Protein AF-A0A926HKJ4-F1 (afdb_monomer)

Radius of gyration: 25.64 Å; Cα contacts (8 Å, |Δi|>4): 240; chains: 1; bounding box: 57×66×66 Å

Sequence (177 aa):
MLCIPMQNQDLFAQTGKTEIGVASYYHNKFVGRKTATGEIFVQDKMTAAHKTLPLNSWVKVTNLKNDSSVILRINDRMPQSNKRSIDLTLAAAKKLDYIHSGLTKVKIEVIPDPTKNEIPPKADKRKNLVTTQLHSISGLISYPEAEVQPKYPLVRYYPIPVIKESFFSKLMTSLKK

Nearest PDB structures (foldseek):
  4avr-assembly1_B  TM=9.594E-01  e=6.674E-13  Pseudomonas aeruginosa PAO1
  8kea-assembly1_C  TM=6.111E-01  e=5.700E-10  unclassified Caudoviricetes
  9ce9-assembly1_A  TM=7.533E-01  e=2.226E-06  Phanerochaete carnosa HHB-10118-sp
  7wvr-assembly1_A  TM=7.526E-01  e=1.027E-04  Evansstolkia leycettana
  8fxr-assembly1_m  TM=1.895E-01  e=1.353E+00  Agrobacterium phage Milano

pLDDT: mean 75.06, std 24.51, range [33.5, 98.56]

Foldseek 3Di:
DDDDPPQPPVLVVQAFPKDKWKEAADDPVQAQPAFPLRDGDDLQAQEKAFADDDAQWKKWKAFPVPRFIDIYGYHHYDHPPDRTGMYTRPNRCVSNVCVVVRMTIIMIGTHPDPVVPPDPPPPPVVVVVVVVVVVVVVPPDDDDPDDDDDPDDPPDDDPDDPDDPVVVVVVVVVVPD

Structure (mmCIF, N/CA/C/O backbone):
data_AF-A0A926HKJ4-F1
#
_entry.id   AF-A0A926HKJ4-F1
#
loop_
_atom_site.group_PDB
_atom_site.id
_atom_site.type_symbol
_atom_site.label_atom_id
_atom_site.label_alt_id
_atom_site.label_comp_id
_atom_site.label_asym_id
_atom_site.label_entity_id
_atom_site.label_seq_id
_atom_site.pdbx_PDB_ins_code
_atom_site.Cartn_x
_atom_site.Cartn_y
_atom_site.Cartn_z
_atom_site.occupancy
_atom_site.B_iso_or_equiv
_atom_site.auth_seq_id
_atom_site.auth_comp_id
_atom_site.auth_asym_id
_atom_site.auth_atom_id
_atom_site.pdbx_PDB_model_num
ATOM 1 N N . MET A 1 1 ? 35.559 -13.150 9.118 1.00 38.97 1 MET A N 1
ATOM 2 C CA . MET A 1 1 ? 34.386 -12.387 9.594 1.00 38.97 1 MET A CA 1
ATOM 3 C C . MET A 1 1 ? 33.285 -12.549 8.550 1.00 38.97 1 MET A C 1
ATOM 5 O O . MET A 1 1 ? 33.311 -11.868 7.536 1.00 38.97 1 MET A O 1
ATOM 9 N N . LEU A 1 2 ? 32.426 -13.562 8.697 1.00 36.06 2 LEU A N 1
ATOM 10 C CA . LEU A 1 2 ? 31.362 -13.852 7.728 1.00 36.06 2 LEU A CA 1
ATOM 11 C C . LEU A 1 2 ? 30.176 -12.924 8.017 1.00 36.06 2 LEU A C 1
ATOM 13 O O . LEU A 1 2 ? 29.521 -13.058 9.046 1.00 36.06 2 LEU A O 1
ATOM 17 N N . CYS A 1 3 ? 29.946 -11.956 7.133 1.00 37.56 3 CYS A N 1
ATOM 18 C CA . CYS A 1 3 ? 28.796 -11.062 7.198 1.00 37.56 3 CYS A CA 1
ATOM 19 C C . CYS A 1 3 ? 27.558 -11.839 6.727 1.00 37.56 3 CYS A C 1
ATOM 21 O O . CYS A 1 3 ? 27.418 -12.136 5.541 1.00 37.56 3 CYS A O 1
ATOM 23 N N . ILE A 1 4 ? 26.692 -12.234 7.660 1.00 45.50 4 ILE A N 1
ATOM 24 C CA . ILE A 1 4 ? 25.391 -12.827 7.334 1.00 45.50 4 ILE A CA 1
ATOM 25 C C . ILE A 1 4 ? 24.514 -11.696 6.765 1.00 45.50 4 ILE A C 1
ATOM 27 O O . ILE A 1 4 ? 24.427 -10.641 7.397 1.00 45.50 4 ILE A O 1
ATOM 31 N N . PRO A 1 5 ? 23.868 -11.855 5.594 1.00 44.19 5 PRO A N 1
ATOM 32 C CA . PRO A 1 5 ? 23.038 -10.800 5.024 1.00 44.19 5 PRO A CA 1
ATOM 33 C C . PRO A 1 5 ? 21.846 -10.497 5.943 1.00 44.19 5 PRO A C 1
ATOM 35 O O . PRO A 1 5 ? 20.983 -11.339 6.182 1.00 44.19 5 PRO A O 1
ATOM 38 N N . MET A 1 6 ? 21.796 -9.254 6.426 1.00 42.44 6 MET A N 1
ATOM 39 C CA . MET A 1 6 ? 20.836 -8.689 7.387 1.00 42.44 6 MET A CA 1
ATOM 40 C C . MET A 1 6 ? 19.349 -8.700 6.975 1.00 42.44 6 MET A C 1
ATOM 42 O O . MET A 1 6 ? 18.499 -8.199 7.700 1.00 42.44 6 MET A O 1
ATOM 46 N N . GLN A 1 7 ? 18.983 -9.262 5.826 1.00 53.81 7 GLN A N 1
ATOM 47 C CA . GLN A 1 7 ? 17.664 -9.029 5.225 1.00 53.81 7 GLN A CA 1
ATOM 48 C C . GLN A 1 7 ? 16.512 -9.791 5.903 1.00 53.81 7 GLN A C 1
ATOM 50 O O . GLN A 1 7 ? 15.355 -9.416 5.727 1.00 53.81 7 GLN A O 1
ATOM 55 N N . ASN A 1 8 ? 16.798 -10.828 6.698 1.00 47.03 8 ASN A N 1
ATOM 56 C CA . ASN A 1 8 ? 15.748 -11.661 7.293 1.00 47.03 8 ASN A CA 1
ATOM 57 C C . ASN A 1 8 ? 15.331 -11.266 8.718 1.00 47.03 8 ASN A C 1
ATOM 59 O O . ASN A 1 8 ? 14.234 -11.643 9.114 1.00 47.03 8 ASN A O 1
ATOM 63 N N . GLN A 1 9 ? 16.137 -10.529 9.490 1.00 49.19 9 GLN A N 1
ATOM 64 C CA . GLN A 1 9 ? 15.802 -10.234 10.896 1.00 49.19 9 GLN A CA 1
ATOM 65 C C . GLN A 1 9 ? 14.747 -9.118 11.046 1.00 49.19 9 GLN A C 1
ATOM 67 O O . GLN A 1 9 ? 13.900 -9.193 11.935 1.00 49.19 9 GLN A O 1
ATOM 72 N N . ASP A 1 10 ? 14.700 -8.157 10.119 1.00 56.56 10 ASP A N 1
ATOM 73 C CA . ASP A 1 10 ? 13.782 -7.007 10.200 1.00 56.56 10 ASP A CA 1
ATOM 74 C C . ASP A 1 10 ? 12.329 -7.321 9.798 1.00 56.56 10 ASP A C 1
ATOM 76 O O . ASP A 1 10 ? 11.397 -6.630 10.219 1.00 56.56 10 ASP A O 1
ATOM 80 N N . LEU A 1 11 ? 12.108 -8.360 8.982 1.00 55.94 11 LEU A N 1
ATOM 81 C CA . LEU A 1 11 ? 10.768 -8.749 8.518 1.00 55.94 11 LEU A CA 1
ATOM 82 C C . LEU A 1 11 ? 9.940 -9.400 9.635 1.00 55.94 11 LEU A C 1
ATOM 84 O O . LEU A 1 11 ? 8.744 -9.131 9.760 1.00 55.94 11 LEU A O 1
ATOM 88 N N . PHE A 1 12 ? 10.578 -10.209 10.486 1.00 59.50 12 PHE A N 1
ATOM 89 C CA . PHE A 1 12 ? 9.913 -10.810 11.644 1.00 59.50 12 PHE A CA 1
ATOM 90 C C . PHE A 1 12 ? 9.561 -9.758 12.700 1.00 59.50 12 PHE A C 1
ATOM 92 O O . PHE A 1 12 ? 8.464 -9.804 13.249 1.00 59.50 12 PHE A O 1
ATOM 99 N N . ALA A 1 13 ? 10.424 -8.758 12.911 1.00 61.16 13 ALA A N 1
ATOM 100 C CA . ALA A 1 13 ? 10.192 -7.685 13.881 1.00 61.16 13 ALA A CA 1
ATOM 101 C C . ALA A 1 13 ? 8.982 -6.789 13.544 1.00 61.16 13 ALA A C 1
ATOM 103 O O . ALA A 1 13 ? 8.414 -6.159 14.432 1.00 61.16 13 ALA A O 1
ATOM 104 N N . GLN A 1 14 ? 8.575 -6.718 12.271 1.00 69.38 14 GLN A N 1
ATOM 105 C CA . GLN A 1 14 ? 7.440 -5.892 11.837 1.00 69.38 14 GLN A CA 1
ATOM 106 C C . GLN A 1 14 ? 6.130 -6.666 11.705 1.00 69.38 14 GLN A C 1
ATOM 108 O O . GLN A 1 14 ? 5.086 -6.045 11.516 1.00 69.38 14 GLN A O 1
ATOM 113 N N . THR A 1 15 ? 6.159 -7.994 11.809 1.00 79.94 15 THR A N 1
ATOM 114 C CA . THR A 1 15 ? 4.951 -8.817 11.703 1.00 79.94 15 THR A CA 1
ATOM 115 C C . THR A 1 15 ? 3.959 -8.448 12.813 1.00 79.94 15 THR A C 1
ATOM 117 O O . THR A 1 15 ? 4.332 -8.343 13.976 1.00 79.94 15 THR A O 1
ATOM 120 N N . GLY A 1 16 ? 2.695 -8.209 12.453 1.00 82.31 16 GLY A N 1
ATOM 121 C CA . GLY A 1 16 ? 1.649 -7.746 13.375 1.00 82.31 16 GLY A CA 1
ATOM 122 C C . GLY A 1 16 ? 1.564 -6.224 13.539 1.00 82.31 16 GLY A C 1
ATOM 123 O O . GLY A 1 16 ? 0.583 -5.720 14.093 1.00 82.31 16 GLY A O 1
ATOM 124 N N . LYS A 1 17 ? 2.530 -5.457 13.010 1.00 91.25 17 LYS A N 1
ATOM 125 C CA . LYS A 1 17 ? 2.439 -3.994 12.983 1.00 91.25 17 LYS A CA 1
ATOM 126 C C . LYS A 1 17 ? 1.246 -3.559 12.137 1.00 91.25 17 LYS A C 1
ATOM 128 O O . LYS A 1 17 ? 1.046 -4.041 11.022 1.00 91.25 17 LYS A O 1
ATOM 133 N N . THR A 1 18 ? 0.485 -2.610 12.670 1.00 95.62 18 THR A N 1
ATOM 134 C CA . THR A 1 18 ? -0.690 -2.041 12.014 1.00 95.62 18 THR A CA 1
ATOM 135 C C . THR A 1 18 ? -0.530 -0.533 11.843 1.00 95.62 18 THR A C 1
ATOM 137 O O . THR A 1 18 ? -0.039 0.147 12.742 1.00 95.62 18 THR A O 1
ATOM 140 N N . GLU A 1 19 ? -0.977 -0.006 10.707 1.00 96.19 19 GLU A N 1
ATOM 141 C CA . GLU A 1 19 ? -1.073 1.426 10.415 1.00 96.19 19 GLU A CA 1
ATOM 142 C C . GLU A 1 19 ? -2.451 1.742 9.817 1.00 96.19 19 GLU A C 1
ATOM 144 O O . GLU A 1 19 ? -2.994 0.955 9.043 1.00 96.19 19 GLU A O 1
ATOM 149 N N . ILE A 1 20 ? -3.020 2.904 10.148 1.00 98.00 20 ILE A N 1
ATOM 150 C CA . ILE A 1 20 ? -4.170 3.464 9.428 1.00 98.00 20 ILE A CA 1
ATOM 151 C C . ILE A 1 20 ? -3.664 4.598 8.545 1.00 98.00 20 ILE A C 1
ATOM 153 O O . ILE A 1 20 ? -2.975 5.499 9.019 1.00 98.00 20 ILE A O 1
ATOM 157 N N . GLY A 1 21 ? -4.041 4.570 7.271 1.00 97.12 21 GLY A N 1
ATOM 158 C CA . GLY A 1 21 ? -3.553 5.526 6.290 1.00 97.12 21 GLY A CA 1
ATOM 159 C C . GLY A 1 21 ? -4.512 5.755 5.134 1.00 97.12 21 GLY A C 1
ATOM 160 O O . GLY A 1 21 ? -5.614 5.208 5.076 1.00 97.12 21 GLY A O 1
ATOM 161 N N . VAL A 1 22 ? -4.079 6.590 4.192 1.00 98.38 22 VAL A N 1
ATOM 162 C CA . VAL A 1 22 ? -4.795 6.818 2.931 1.00 98.38 22 VAL A CA 1
ATOM 163 C C . VAL A 1 22 ? -4.131 5.999 1.833 1.00 98.38 22 VAL A C 1
ATOM 165 O O . VAL A 1 22 ? -2.928 6.141 1.601 1.00 98.38 22 VAL A O 1
ATOM 168 N N . ALA A 1 23 ? -4.924 5.175 1.155 1.00 98.31 23 ALA A N 1
ATOM 169 C CA . ALA A 1 23 ? -4.514 4.445 -0.032 1.00 98.31 23 ALA A CA 1
ATOM 170 C C . ALA A 1 23 ? -4.896 5.196 -1.304 1.00 98.31 23 ALA A C 1
ATOM 172 O O . ALA A 1 23 ? -5.936 5.855 -1.374 1.00 98.31 23 ALA A O 1
ATOM 173 N N . SER A 1 24 ? -4.070 5.026 -2.328 1.00 98.19 24 SER A N 1
ATOM 174 C CA . SER A 1 24 ? -4.408 5.339 -3.715 1.00 98.19 24 SER A CA 1
ATOM 175 C C . SER A 1 24 ? -4.040 4.167 -4.623 1.00 98.19 24 SER A C 1
ATOM 177 O O . SER A 1 24 ? -3.735 3.081 -4.127 1.00 98.19 24 SER A O 1
ATOM 179 N N . TYR A 1 25 ? -4.057 4.360 -5.940 1.00 98.06 25 TYR A N 1
ATOM 180 C CA . TYR A 1 25 ? -3.505 3.391 -6.878 1.00 98.06 25 TYR A CA 1
ATOM 181 C C . TYR A 1 25 ? -2.664 4.048 -7.973 1.00 98.06 25 TYR A C 1
ATOM 183 O O . TYR A 1 25 ? -2.817 5.229 -8.289 1.00 98.06 25 TYR A O 1
ATOM 191 N N . TYR A 1 26 ? -1.748 3.273 -8.547 1.00 95.06 26 TYR A N 1
ATOM 192 C CA . TYR A 1 26 ? -0.843 3.735 -9.594 1.00 95.06 26 TYR A CA 1
ATOM 193 C C . TYR A 1 26 ? -1.572 4.130 -10.880 1.00 95.06 26 TYR A C 1
ATOM 195 O O . TYR A 1 26 ? -2.500 3.461 -11.332 1.00 95.06 26 TYR A O 1
ATOM 203 N N . HIS A 1 27 ? -1.053 5.158 -11.551 1.00 94.31 27 HIS A N 1
ATOM 204 C CA . HIS A 1 27 ? -1.453 5.501 -12.914 1.00 94.31 27 HIS A CA 1
ATOM 205 C C . HIS A 1 27 ? -0.831 4.538 -13.944 1.00 94.31 27 HIS A C 1
ATOM 207 O O . HIS A 1 27 ? 0.320 4.123 -13.805 1.00 94.31 27 HIS A O 1
ATOM 213 N N . ASN A 1 28 ? -1.516 4.281 -15.062 1.00 92.44 28 ASN A N 1
ATOM 214 C CA . ASN A 1 28 ? -1.038 3.383 -16.132 1.00 92.44 28 ASN A CA 1
ATOM 215 C C . ASN A 1 28 ? 0.310 3.780 -16.758 1.00 92.44 28 ASN A C 1
ATOM 217 O O . ASN A 1 28 ? 0.992 2.945 -17.341 1.00 92.44 28 ASN A O 1
ATOM 221 N N . LYS A 1 29 ? 0.749 5.030 -16.579 1.00 94.62 29 LYS A N 1
ATOM 222 C CA . LYS A 1 29 ? 2.022 5.543 -17.123 1.00 94.62 29 LYS A CA 1
ATOM 223 C C . LYS A 1 29 ? 3.263 4.896 -16.497 1.00 94.62 29 LYS A C 1
ATOM 225 O O . LYS A 1 29 ? 4.370 5.083 -16.996 1.00 94.62 29 LYS A O 1
ATOM 230 N N . PHE A 1 30 ? 3.088 4.220 -15.361 1.00 93.06 30 PHE A N 1
ATOM 231 C CA . PHE A 1 30 ? 4.165 3.534 -14.658 1.00 93.06 30 PHE A CA 1
ATOM 232 C C . PHE A 1 30 ? 4.355 2.088 -15.132 1.00 93.06 30 PHE A C 1
ATOM 234 O O . PHE A 1 30 ? 5.378 1.490 -14.806 1.00 93.06 30 PHE A O 1
ATOM 241 N N . VAL A 1 31 ? 3.414 1.527 -15.905 1.00 95.12 31 VAL A N 1
ATOM 242 C CA . VAL A 1 31 ? 3.529 0.167 -16.462 1.00 95.12 31 VAL A CA 1
ATOM 243 C C . VAL A 1 31 ? 4.816 0.043 -17.274 1.00 95.12 31 VAL A C 1
ATOM 245 O O . VAL A 1 31 ? 5.160 0.938 -18.043 1.00 95.12 31 VAL A O 1
ATOM 248 N N . GLY A 1 32 ? 5.547 -1.054 -17.068 1.00 94.75 32 GLY A N 1
ATOM 249 C CA . GLY A 1 32 ? 6.812 -1.310 -17.759 1.00 94.75 32 GLY A CA 1
ATOM 250 C C . GLY A 1 32 ? 8.043 -0.659 -17.116 1.00 94.75 32 GLY A C 1
ATOM 251 O O . GLY A 1 32 ? 9.164 -0.960 -17.518 1.00 94.75 32 GLY A O 1
ATOM 252 N N . ARG A 1 33 ? 7.880 0.200 -16.101 1.00 96.38 33 ARG A N 1
ATOM 253 C CA . ARG A 1 33 ? 9.012 0.793 -15.368 1.00 96.38 33 ARG A CA 1
ATOM 254 C C . ARG A 1 33 ? 9.534 -0.152 -14.289 1.00 96.38 33 ARG A C 1
ATOM 256 O O . ARG A 1 33 ? 8.798 -1.003 -13.795 1.00 96.38 33 ARG A O 1
ATOM 263 N 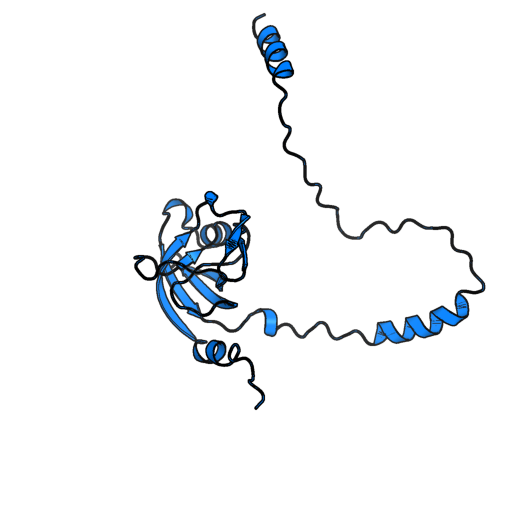N . LYS A 1 34 ? 10.797 0.027 -13.895 1.00 97.38 34 LYS A N 1
ATOM 264 C CA . LYS A 1 34 ? 11.379 -0.683 -12.750 1.00 97.38 34 LYS A CA 1
ATOM 265 C C . LYS A 1 34 ? 10.842 -0.113 -11.436 1.00 97.38 34 LYS A C 1
ATOM 267 O O . LYS A 1 34 ? 10.800 1.103 -11.265 1.00 97.38 34 LYS A O 1
ATOM 272 N N . THR A 1 35 ? 10.465 -1.005 -10.532 1.00 97.88 35 THR A N 1
ATOM 273 C CA . THR A 1 35 ? 10.153 -0.717 -9.124 1.00 97.88 35 THR A CA 1
ATOM 274 C C . THR A 1 35 ? 11.435 -0.650 -8.287 1.00 97.88 35 THR A C 1
ATOM 276 O O . THR A 1 35 ? 12.513 -1.002 -8.768 1.00 97.88 35 THR A O 1
ATOM 279 N N . ALA A 1 36 ? 11.339 -0.257 -7.015 1.00 96.50 36 ALA A N 1
ATOM 280 C CA . ALA A 1 36 ? 12.472 -0.241 -6.086 1.00 96.50 36 ALA A CA 1
ATOM 281 C C . ALA A 1 36 ? 13.115 -1.624 -5.847 1.00 96.50 36 ALA A C 1
ATOM 283 O O . ALA A 1 36 ? 14.296 -1.692 -5.523 1.00 96.50 36 ALA A O 1
ATOM 284 N N . THR A 1 37 ? 12.378 -2.727 -6.031 1.00 95.12 37 THR A N 1
ATOM 285 C CA . THR A 1 37 ? 12.960 -4.090 -6.033 1.00 95.12 37 THR A CA 1
ATOM 286 C C . THR A 1 37 ? 13.674 -4.451 -7.339 1.00 95.12 37 THR A C 1
ATOM 288 O O . THR A 1 37 ? 14.297 -5.505 -7.425 1.00 95.12 37 THR A O 1
ATOM 291 N N . GLY A 1 38 ? 13.591 -3.604 -8.368 1.00 95.69 38 GLY A N 1
ATOM 292 C CA . GLY A 1 38 ? 14.148 -3.843 -9.701 1.00 95.69 38 GLY A CA 1
ATOM 293 C C . GLY A 1 38 ? 13.207 -4.587 -10.654 1.00 95.69 38 GLY A C 1
ATOM 294 O O . GLY A 1 38 ? 13.482 -4.652 -11.852 1.00 95.69 38 GLY A O 1
ATOM 295 N N . GLU A 1 39 ? 12.081 -5.103 -10.158 1.00 95.62 39 GLU A N 1
ATOM 296 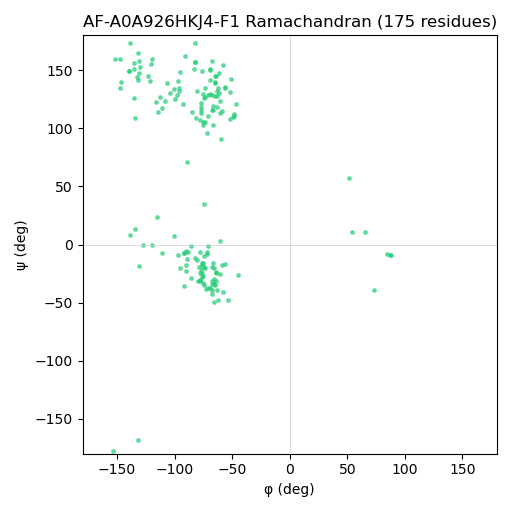C CA . GLU A 1 39 ? 11.061 -5.778 -10.963 1.00 95.62 39 GLU A CA 1
ATOM 297 C C . GLU A 1 39 ? 10.318 -4.799 -11.876 1.00 95.62 39 GLU A C 1
ATOM 299 O O . GLU A 1 39 ? 10.112 -3.637 -11.519 1.00 95.62 39 GLU A O 1
ATOM 304 N N . ILE A 1 40 ? 9.831 -5.288 -13.018 1.00 97.25 40 ILE A N 1
ATOM 305 C CA . ILE A 1 40 ? 8.954 -4.514 -13.900 1.00 97.25 40 ILE A CA 1
ATOM 306 C C . ILE A 1 40 ? 7.556 -4.390 -13.286 1.00 97.25 40 ILE A C 1
ATOM 308 O O . ILE A 1 40 ? 6.917 -5.392 -12.949 1.00 97.25 40 ILE A O 1
ATOM 312 N N . PHE A 1 41 ? 7.075 -3.152 -13.170 1.00 96.44 41 PHE A N 1
ATOM 313 C CA . PHE A 1 41 ? 5.750 -2.838 -12.655 1.00 96.44 41 PHE A CA 1
ATOM 314 C C . PHE A 1 41 ? 4.644 -3.294 -13.616 1.00 96.44 41 PHE A C 1
ATOM 316 O O . PHE A 1 41 ? 4.651 -2.962 -14.807 1.00 96.44 41 PHE A O 1
ATOM 323 N N . VAL A 1 42 ? 3.665 -4.019 -13.066 1.00 96.00 42 VAL A N 1
ATOM 324 C CA . VAL A 1 42 ? 2.495 -4.561 -13.770 1.00 96.00 42 VAL A CA 1
ATOM 325 C C . VAL A 1 42 ? 1.246 -4.295 -12.929 1.00 96.00 42 VAL A C 1
ATOM 327 O O . VAL A 1 42 ? 1.186 -4.694 -11.768 1.00 96.00 42 VAL A O 1
ATOM 330 N N . GLN A 1 43 ? 0.236 -3.657 -13.525 1.00 94.94 43 GLN A N 1
ATOM 331 C CA . GLN A 1 43 ? -1.000 -3.244 -12.838 1.00 94.94 43 GLN A CA 1
ATOM 332 C C . GLN A 1 43 ? -1.893 -4.405 -12.381 1.00 94.94 43 GLN A C 1
ATOM 334 O O . GLN A 1 43 ? -2.730 -4.223 -11.497 1.00 94.94 43 GLN A O 1
ATOM 339 N N . ASP A 1 44 ? -1.712 -5.587 -12.964 1.00 95.75 44 ASP A N 1
ATOM 340 C CA . ASP A 1 44 ? -2.525 -6.766 -12.658 1.00 95.75 44 ASP A CA 1
ATOM 341 C C . ASP A 1 44 ? -1.959 -7.617 -11.510 1.00 95.75 44 ASP A C 1
ATOM 343 O O . ASP A 1 44 ? -2.603 -8.561 -11.052 1.00 95.75 44 ASP A O 1
ATOM 347 N N . LYS A 1 45 ? -0.764 -7.284 -11.002 1.00 95.69 45 LYS A N 1
ATOM 348 C CA . LYS A 1 45 ? -0.150 -7.987 -9.868 1.00 95.69 45 LYS A CA 1
ATOM 349 C C . LYS A 1 45 ? -0.683 -7.476 -8.531 1.00 95.69 45 LYS A C 1
ATOM 351 O O . LYS A 1 45 ? -1.140 -6.344 -8.418 1.00 95.69 45 LYS A O 1
ATOM 356 N N . MET A 1 46 ? -0.583 -8.299 -7.491 1.00 97.50 46 MET A N 1
ATOM 357 C CA . MET A 1 46 ? -0.927 -7.919 -6.115 1.00 97.50 46 MET A CA 1
ATOM 358 C C . MET A 1 46 ? 0.294 -7.319 -5.404 1.00 97.50 46 MET A C 1
ATOM 360 O O . MET A 1 46 ? 0.896 -7.939 -4.527 1.00 97.50 46 MET A O 1
ATOM 364 N N . THR A 1 47 ? 0.680 -6.110 -5.811 1.00 98.31 47 THR A N 1
ATOM 365 C CA . THR A 1 47 ? 1.839 -5.394 -5.261 1.00 98.31 47 THR A CA 1
ATOM 366 C C . THR A 1 47 ? 1.509 -3.946 -4.897 1.00 98.31 47 THR A C 1
ATOM 368 O O . THR A 1 47 ? 0.477 -3.415 -5.309 1.00 98.31 47 THR A O 1
ATOM 371 N N . ALA A 1 48 ? 2.376 -3.302 -4.115 1.00 98.19 48 ALA A N 1
ATOM 372 C CA . ALA A 1 48 ? 2.198 -1.916 -3.685 1.00 98.19 48 ALA A CA 1
ATOM 373 C C . ALA A 1 48 ? 3.530 -1.189 -3.419 1.00 98.19 48 ALA A C 1
ATOM 375 O O . ALA A 1 48 ? 4.554 -1.821 -3.136 1.00 98.19 48 ALA A O 1
ATOM 376 N N . ALA A 1 49 ? 3.489 0.146 -3.435 1.00 98.19 49 ALA A N 1
ATOM 377 C CA . ALA A 1 49 ? 4.520 0.997 -2.840 1.00 98.19 49 ALA A CA 1
ATOM 378 C C . ALA A 1 49 ? 4.124 1.450 -1.444 1.00 98.19 49 ALA A C 1
ATOM 380 O O . ALA A 1 49 ? 2.988 1.860 -1.211 1.00 98.19 49 ALA A O 1
ATOM 381 N N . HIS A 1 50 ? 5.113 1.478 -0.554 1.00 97.88 50 HIS A N 1
ATOM 382 C CA . HIS A 1 50 ? 4.993 2.053 0.780 1.00 97.88 50 HIS A CA 1
ATOM 383 C C . HIS A 1 50 ? 6.158 3.004 1.060 1.00 97.88 50 HIS A C 1
ATOM 385 O O . HIS A 1 50 ? 7.228 2.894 0.456 1.00 97.88 50 HIS A O 1
ATOM 391 N N . LYS A 1 51 ? 5.967 3.932 2.003 1.00 94.88 51 LYS A N 1
ATOM 392 C CA . LYS A 1 51 ? 7.003 4.898 2.409 1.00 94.88 51 LYS A CA 1
ATOM 393 C C . LYS A 1 51 ? 8.200 4.237 3.092 1.00 94.88 51 LYS A C 1
ATOM 395 O O . LYS A 1 51 ? 9.343 4.531 2.761 1.00 94.88 51 LYS A O 1
ATOM 400 N N . THR A 1 52 ? 7.922 3.381 4.074 1.00 94.00 52 THR A N 1
ATOM 401 C CA . THR A 1 52 ? 8.929 2.922 5.051 1.00 94.00 52 THR A CA 1
ATOM 402 C C . THR A 1 52 ? 8.996 1.411 5.269 1.00 94.00 52 THR A C 1
ATOM 404 O O . THR A 1 52 ? 10.014 0.934 5.760 1.00 94.00 52 THR A O 1
ATOM 407 N N . LEU A 1 53 ? 7.964 0.640 4.904 1.00 94.44 53 LEU A N 1
ATOM 408 C CA . LEU A 1 53 ? 7.956 -0.805 5.135 1.00 94.44 53 LEU A CA 1
ATOM 409 C C . LEU A 1 53 ? 9.059 -1.463 4.300 1.00 94.44 53 LEU A C 1
ATOM 411 O O . LEU A 1 53 ? 9.224 -1.076 3.139 1.00 94.44 53 LEU A O 1
ATOM 415 N N . PRO A 1 54 ? 9.804 -2.453 4.822 1.00 94.12 54 PRO A N 1
ATOM 416 C CA . PRO A 1 54 ? 10.830 -3.162 4.066 1.00 94.12 54 PRO A CA 1
ATOM 417 C C . PRO A 1 54 ? 10.304 -3.669 2.725 1.00 94.12 54 PRO A C 1
ATOM 419 O O . PRO A 1 54 ? 9.149 -4.087 2.612 1.00 94.12 54 PRO A O 1
ATOM 422 N N . LEU A 1 55 ? 11.145 -3.617 1.692 1.00 95.12 55 LEU A N 1
ATOM 423 C CA . LEU A 1 55 ? 10.815 -4.273 0.430 1.00 95.12 55 LEU A CA 1
ATOM 424 C C . LEU A 1 55 ? 10.671 -5.778 0.677 1.00 95.12 55 LEU A C 1
ATOM 426 O O . LEU A 1 55 ? 11.339 -6.338 1.541 1.00 95.12 55 LEU A O 1
ATOM 430 N N . ASN A 1 56 ? 9.788 -6.413 -0.085 1.00 95.06 56 ASN A N 1
ATOM 431 C CA . ASN A 1 56 ? 9.371 -7.809 0.053 1.00 95.06 56 ASN A CA 1
ATOM 432 C C . ASN A 1 56 ? 8.610 -8.146 1.345 1.00 95.06 56 ASN A C 1
ATOM 434 O O . ASN A 1 56 ? 8.347 -9.318 1.599 1.00 95.06 56 ASN A O 1
ATOM 438 N N . SER A 1 57 ? 8.197 -7.145 2.127 1.00 94.12 57 SER A N 1
ATOM 439 C CA . SER A 1 57 ? 7.195 -7.360 3.173 1.00 94.12 57 SER A CA 1
ATOM 440 C C . SER A 1 57 ? 5.821 -7.646 2.566 1.00 94.12 57 SER A C 1
ATOM 442 O O . SER A 1 57 ? 5.491 -7.173 1.472 1.00 94.12 57 SER A O 1
ATOM 444 N N . TRP A 1 58 ? 5.018 -8.423 3.288 1.00 95.94 58 TRP A N 1
ATOM 445 C CA . TRP A 1 58 ? 3.638 -8.720 2.932 1.00 95.94 58 TRP A CA 1
ATOM 446 C C . TRP A 1 58 ? 2.692 -7.970 3.853 1.00 95.94 58 TRP A C 1
ATOM 448 O O . TRP A 1 58 ? 2.919 -7.873 5.059 1.00 95.94 58 TRP A O 1
ATOM 458 N N . VAL A 1 59 ? 1.625 -7.430 3.275 1.00 97.50 59 VAL A N 1
ATOM 459 C CA . VAL A 1 59 ? 0.612 -6.679 4.010 1.00 97.50 59 VAL A CA 1
ATOM 460 C C . VAL A 1 59 ? -0.784 -7.149 3.644 1.00 97.50 59 VAL A C 1
ATOM 462 O O . VAL A 1 59 ? -1.076 -7.408 2.477 1.00 97.50 59 VAL A O 1
ATOM 465 N N . LYS A 1 60 ? -1.666 -7.212 4.639 1.00 97.88 60 LYS A N 1
ATOM 466 C CA . LYS A 1 60 ? -3.113 -7.236 4.446 1.00 97.88 60 LYS A CA 1
ATOM 467 C C . LYS A 1 60 ? -3.612 -5.798 4.513 1.00 97.88 60 LYS A C 1
ATOM 469 O O . LYS A 1 60 ? -3.409 -5.111 5.512 1.00 97.88 60 LYS A O 1
ATOM 474 N N . VAL A 1 61 ? -4.249 -5.341 3.445 1.00 98.31 61 VAL A N 1
ATOM 475 C CA . VAL A 1 61 ? -4.842 -4.008 3.358 1.00 98.31 61 VAL A CA 1
ATOM 476 C C . VAL A 1 61 ? -6.349 -4.158 3.390 1.00 98.31 61 VAL A C 1
ATOM 478 O O . VAL A 1 61 ? -6.905 -4.846 2.538 1.00 98.31 61 VAL A O 1
ATOM 481 N N . THR A 1 62 ? -6.994 -3.498 4.345 1.00 98.25 62 THR A N 1
ATOM 482 C CA . THR A 1 62 ? -8.450 -3.489 4.507 1.00 98.25 62 THR A CA 1
ATOM 483 C C . THR A 1 62 ? -8.985 -2.098 4.207 1.00 98.25 62 THR A C 1
ATOM 485 O O . THR A 1 62 ? -8.524 -1.121 4.800 1.00 98.25 62 THR A O 1
ATOM 488 N N . ASN A 1 63 ? -9.959 -1.989 3.307 1.00 98.12 63 ASN A N 1
ATOM 489 C CA . ASN A 1 63 ? -10.686 -0.749 3.068 1.00 98.12 63 ASN A CA 1
ATOM 490 C C . ASN A 1 63 ? -11.707 -0.532 4.190 1.00 98.12 63 ASN A C 1
ATOM 492 O O . ASN A 1 63 ? -12.661 -1.285 4.329 1.00 98.12 63 ASN A O 1
ATOM 496 N N . LEU A 1 64 ? -11.519 0.528 4.975 1.00 98.06 64 LEU A N 1
ATOM 497 C CA . LEU A 1 64 ? -12.333 0.807 6.163 1.00 98.06 64 LEU A CA 1
ATOM 498 C C . LEU A 1 64 ? -13.763 1.266 5.844 1.00 98.06 64 LEU A C 1
ATOM 500 O O . LEU A 1 64 ? -14.553 1.469 6.757 1.00 98.06 64 LEU A O 1
ATOM 504 N N . LYS A 1 65 ? -14.089 1.497 4.567 1.00 96.31 65 LYS A N 1
ATOM 505 C CA . LYS A 1 65 ? -15.445 1.877 4.147 1.00 96.31 65 LYS A CA 1
ATOM 506 C C . LYS A 1 65 ? -16.367 0.679 3.910 1.00 96.31 65 LYS A C 1
ATOM 508 O O . LYS A 1 65 ? -17.575 0.848 4.001 1.00 96.31 65 LYS A O 1
ATOM 513 N N . ASN A 1 66 ? -15.816 -0.471 3.523 1.00 95.25 66 ASN A N 1
ATOM 514 C CA . ASN A 1 66 ? -16.585 -1.638 3.068 1.00 95.25 66 ASN A CA 1
ATOM 515 C C . ASN A 1 66 ? -16.033 -2.972 3.598 1.00 95.25 66 ASN A C 1
ATOM 517 O O . ASN A 1 66 ? -16.422 -4.027 3.105 1.00 95.25 66 ASN A O 1
ATOM 521 N N . ASP A 1 67 ? -15.068 -2.917 4.520 1.00 96.56 67 ASP A N 1
ATOM 522 C CA . ASP A 1 67 ? -14.382 -4.049 5.156 1.00 96.56 67 ASP A CA 1
ATOM 523 C C . ASP A 1 67 ? -13.734 -5.069 4.202 1.00 96.56 67 ASP A C 1
ATOM 525 O O . ASP A 1 67 ? -13.240 -6.119 4.624 1.00 96.56 67 ASP A O 1
ATOM 529 N N . SER A 1 68 ? -13.647 -4.748 2.909 1.00 96.44 68 SER A N 1
ATOM 530 C CA . SER A 1 68 ? -12.977 -5.589 1.921 1.00 96.44 68 SER A CA 1
ATOM 531 C C . SER A 1 68 ? -11.475 -5.576 2.173 1.00 96.44 68 SER A C 1
ATOM 533 O O . SER A 1 68 ? -10.904 -4.535 2.508 1.00 96.44 68 SER A O 1
ATOM 535 N N . SER A 1 69 ? -10.810 -6.720 1.993 1.00 97.12 69 SER A N 1
ATOM 536 C CA . SER A 1 69 ? -9.368 -6.829 2.221 1.00 97.12 69 SER A CA 1
ATOM 537 C C . SER A 1 69 ? -8.636 -7.589 1.121 1.00 97.12 69 SER A C 1
ATOM 539 O O . SER A 1 69 ? -9.192 -8.456 0.448 1.00 97.12 69 SER A O 1
ATOM 541 N N . VAL A 1 70 ? -7.365 -7.241 0.926 1.00 98.00 70 VAL A N 1
ATOM 542 C CA . VAL A 1 70 ? -6.460 -7.891 -0.028 1.00 98.00 70 VAL A CA 1
ATOM 543 C C . VAL A 1 70 ? -5.072 -8.050 0.573 1.00 98.00 70 VAL A C 1
ATOM 545 O O . VAL A 1 70 ? -4.632 -7.224 1.371 1.00 98.00 70 VAL A O 1
ATOM 548 N N . ILE A 1 71 ? -4.367 -9.100 0.160 1.00 97.94 71 ILE A N 1
ATOM 549 C CA . ILE A 1 71 ? -2.969 -9.334 0.527 1.00 97.94 71 ILE A CA 1
ATOM 550 C C . ILE A 1 71 ? -2.066 -8.898 -0.624 1.00 97.94 71 ILE A C 1
ATOM 552 O O . ILE A 1 71 ? -2.327 -9.218 -1.784 1.00 97.94 71 ILE A O 1
ATOM 556 N N . LEU A 1 72 ? -1.012 -8.153 -0.298 1.00 97.50 72 LEU A N 1
ATOM 557 C CA . LEU A 1 72 ? -0.121 -7.505 -1.255 1.00 97.50 72 LEU A CA 1
ATOM 558 C C . LEU A 1 72 ? 1.329 -7.618 -0.798 1.00 97.50 72 LEU A C 1
ATOM 560 O O . LEU A 1 72 ? 1.612 -7.569 0.400 1.00 97.50 72 LEU A O 1
ATOM 564 N N . ARG A 1 73 ? 2.254 -7.673 -1.758 1.00 97.69 73 ARG A N 1
ATOM 565 C CA . ARG A 1 73 ? 3.689 -7.528 -1.487 1.00 97.69 73 ARG A CA 1
ATOM 566 C C . ARG A 1 73 ? 4.145 -6.090 -1.719 1.00 97.69 73 ARG A C 1
ATOM 568 O O . ARG A 1 73 ? 3.852 -5.496 -2.758 1.00 97.69 73 ARG A O 1
ATOM 575 N N . ILE A 1 74 ? 4.924 -5.550 -0.789 1.00 98.00 74 ILE A N 1
ATOM 576 C CA . ILE A 1 74 ? 5.592 -4.259 -0.959 1.00 98.00 74 ILE A CA 1
ATOM 577 C C . ILE A 1 74 ? 6.817 -4.461 -1.847 1.00 98.00 74 ILE A C 1
ATOM 579 O O . ILE A 1 74 ? 7.814 -5.028 -1.408 1.00 98.00 74 ILE A O 1
ATOM 583 N N . ASN A 1 75 ? 6.765 -4.009 -3.096 1.00 97.75 75 ASN A N 1
ATOM 584 C CA . ASN A 1 75 ? 7.879 -4.154 -4.041 1.00 97.75 75 ASN A CA 1
ATOM 585 C C . ASN A 1 75 ? 8.426 -2.816 -4.553 1.00 97.75 75 ASN A C 1
ATOM 587 O O . ASN A 1 75 ? 9.388 -2.802 -5.324 1.00 97.75 75 ASN A O 1
ATOM 591 N N . ASP A 1 76 ? 7.841 -1.704 -4.109 1.00 97.75 76 ASP A N 1
ATOM 592 C CA . ASP A 1 76 ? 8.220 -0.372 -4.557 1.00 97.75 76 ASP A CA 1
ATOM 593 C C . ASP A 1 76 ? 8.253 0.659 -3.409 1.00 97.75 76 ASP A C 1
ATOM 595 O O . ASP A 1 76 ? 7.909 0.373 -2.252 1.00 97.75 76 ASP A O 1
ATOM 599 N N . ARG A 1 77 ? 8.723 1.870 -3.722 1.00 96.94 77 ARG A N 1
ATOM 600 C CA . ARG A 1 77 ? 8.864 2.997 -2.796 1.00 96.94 77 ARG A CA 1
ATOM 601 C C . ARG A 1 77 ? 8.104 4.216 -3.283 1.00 96.94 77 ARG A C 1
ATOM 603 O O . ARG A 1 77 ? 8.082 4.526 -4.468 1.00 96.94 77 ARG A O 1
ATOM 610 N N . MET A 1 78 ? 7.561 4.961 -2.328 1.00 93.56 78 MET A N 1
ATOM 611 C CA . MET A 1 78 ? 6.961 6.270 -2.571 1.00 93.56 78 MET A CA 1
ATOM 612 C C . MET A 1 78 ? 7.670 7.362 -1.755 1.00 93.56 78 MET A C 1
ATOM 614 O O . MET A 1 78 ? 8.233 7.058 -0.699 1.00 93.56 78 MET A O 1
ATOM 618 N N . PRO A 1 79 ? 7.622 8.636 -2.193 1.00 93.06 79 PRO A N 1
ATOM 619 C CA . PRO A 1 79 ? 8.206 9.746 -1.445 1.00 93.06 79 PRO A CA 1
ATOM 620 C C . PRO A 1 79 ? 7.645 9.842 -0.021 1.00 93.06 79 PRO A C 1
ATOM 622 O O . PRO A 1 79 ? 6.429 9.778 0.179 1.00 93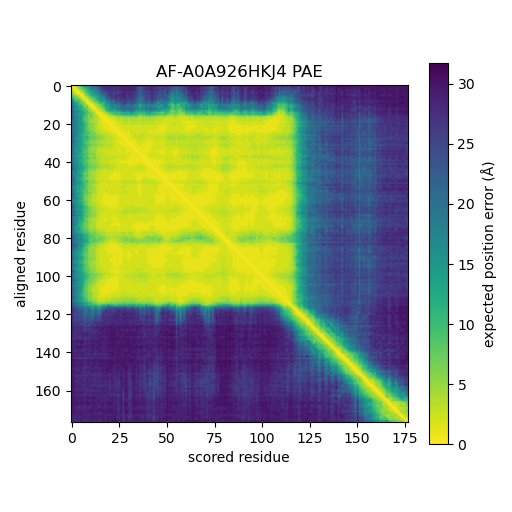.06 79 PRO A O 1
ATOM 625 N N . GLN A 1 80 ? 8.518 10.053 0.966 1.00 90.69 80 GLN A N 1
ATOM 626 C CA . GLN A 1 80 ? 8.113 10.121 2.377 1.00 90.69 80 GLN A CA 1
ATOM 627 C C . GLN A 1 80 ? 7.215 11.329 2.687 1.00 90.69 80 GLN A C 1
ATOM 629 O O . GLN A 1 80 ? 6.328 11.226 3.530 1.00 90.69 80 GLN A O 1
ATOM 634 N N . SER A 1 81 ? 7.380 12.434 1.955 1.00 90.38 81 SER A N 1
ATOM 635 C CA . SER A 1 81 ? 6.589 13.667 2.093 1.00 90.38 81 SER A CA 1
ATOM 636 C C . SER A 1 81 ? 5.147 13.558 1.582 1.00 90.38 81 SER A C 1
ATOM 638 O O . SER A 1 81 ? 4.350 14.479 1.753 1.00 90.38 81 SER A O 1
ATOM 640 N N . ASN A 1 82 ? 4.786 12.452 0.929 1.00 89.69 82 ASN A N 1
ATOM 641 C CA . ASN A 1 82 ? 3.447 12.257 0.388 1.00 89.69 82 ASN A CA 1
ATOM 642 C C . ASN A 1 82 ? 2.407 12.184 1.517 1.00 89.69 82 ASN A C 1
ATOM 644 O O . ASN A 1 82 ? 2.668 11.613 2.569 1.00 89.69 82 ASN A O 1
ATOM 648 N N . LYS A 1 83 ? 1.194 12.701 1.309 1.00 93.06 83 LYS A N 1
ATOM 649 C CA . LYS A 1 83 ? 0.115 12.604 2.310 1.00 93.06 83 LYS A CA 1
ATOM 650 C C . LYS A 1 83 ? -0.496 11.195 2.398 1.00 93.06 83 LYS A C 1
ATOM 652 O O . LYS A 1 83 ? -1.125 10.865 3.395 1.00 93.06 83 LYS A O 1
ATOM 657 N N . ARG A 1 84 ? -0.307 10.367 1.365 1.00 96.19 84 ARG A N 1
ATOM 658 C CA . ARG A 1 84 ? -0.780 8.971 1.284 1.00 96.19 84 ARG A CA 1
ATOM 659 C C . ARG A 1 84 ? 0.180 8.017 1.993 1.00 96.19 84 ARG A C 1
ATOM 661 O O . ARG A 1 84 ? 1.374 8.296 2.021 1.00 96.19 84 ARG A O 1
ATOM 668 N N . SER A 1 85 ? -0.314 6.902 2.523 1.00 97.25 85 SER A N 1
ATOM 669 C CA . SER A 1 85 ? 0.532 5.868 3.146 1.00 97.25 85 SER A CA 1
ATOM 670 C C . SER A 1 85 ? 0.954 4.785 2.157 1.00 97.25 85 SER A C 1
ATOM 672 O O . SER A 1 85 ? 2.076 4.288 2.243 1.00 97.25 85 SER A O 1
ATOM 674 N N . ILE A 1 86 ? 0.073 4.433 1.213 1.00 98.19 86 ILE A N 1
ATOM 675 C CA . ILE A 1 86 ? 0.287 3.297 0.314 1.00 98.19 86 ILE A CA 1
ATOM 676 C C . ILE A 1 86 ? -0.315 3.537 -1.077 1.00 98.19 86 ILE A C 1
ATOM 678 O O . ILE A 1 86 ? -1.427 4.056 -1.210 1.00 98.19 86 ILE A O 1
ATOM 682 N N . ASP A 1 87 ? 0.411 3.118 -2.112 1.00 98.06 87 ASP A N 1
ATOM 683 C CA . ASP A 1 87 ? -0.050 3.147 -3.501 1.00 98.06 87 ASP A CA 1
ATOM 684 C C . ASP A 1 87 ? -0.184 1.712 -4.015 1.00 98.06 87 ASP A C 1
ATOM 686 O O . ASP A 1 87 ? 0.801 0.980 -4.113 1.00 98.06 87 ASP A O 1
ATOM 690 N N . LEU A 1 88 ? -1.418 1.299 -4.308 1.00 98.44 88 LEU A N 1
ATOM 691 C CA . LEU A 1 88 ? -1.736 -0.058 -4.748 1.00 98.44 88 LEU A CA 1
ATOM 692 C C . LEU A 1 88 ? -1.702 -0.189 -6.273 1.00 98.44 88 LEU A C 1
ATOM 694 O O . LEU A 1 88 ? -1.812 0.791 -7.013 1.00 98.44 88 LEU A O 1
ATOM 698 N N . THR A 1 89 ? -1.606 -1.414 -6.772 1.00 98.56 89 THR A N 1
ATOM 699 C CA . THR A 1 89 ? -1.921 -1.692 -8.175 1.00 98.56 89 THR A CA 1
ATOM 700 C C . THR A 1 89 ? -3.411 -1.501 -8.468 1.00 98.56 89 THR A C 1
ATOM 702 O O . THR A 1 89 ? -4.268 -1.586 -7.584 1.00 98.56 89 THR A O 1
ATOM 705 N N . LEU A 1 90 ? -3.744 -1.281 -9.740 1.00 98.00 90 LEU A N 1
ATOM 706 C CA . LEU A 1 90 ? -5.119 -1.145 -10.212 1.00 98.00 90 LEU A CA 1
ATOM 707 C C . LEU A 1 90 ? -5.952 -2.389 -9.880 1.00 98.00 90 LEU A C 1
ATOM 709 O O . LEU A 1 90 ? -7.100 -2.261 -9.460 1.00 98.00 90 LEU A O 1
ATOM 713 N N . ALA A 1 91 ? -5.388 -3.591 -10.033 1.00 98.06 91 ALA A N 1
ATOM 714 C CA . ALA A 1 91 ? -6.091 -4.826 -9.696 1.00 98.06 91 ALA A CA 1
ATOM 715 C C . ALA A 1 91 ? -6.437 -4.921 -8.202 1.00 98.06 91 ALA A C 1
ATOM 717 O O . ALA A 1 91 ? -7.537 -5.348 -7.854 1.00 98.06 91 ALA A O 1
ATOM 718 N N . ALA A 1 92 ? -5.539 -4.485 -7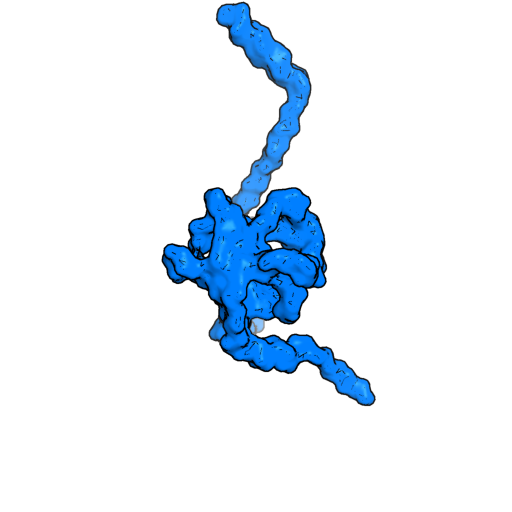.319 1.00 98.19 92 ALA A N 1
ATOM 719 C CA . ALA A 1 92 ? -5.798 -4.441 -5.884 1.00 98.19 92 ALA A CA 1
ATOM 720 C C . ALA A 1 92 ? -6.877 -3.408 -5.527 1.00 98.19 92 ALA A C 1
ATOM 722 O O . ALA A 1 92 ? -7.791 -3.696 -4.759 1.00 98.19 92 ALA A O 1
ATOM 723 N N . ALA A 1 93 ? -6.819 -2.228 -6.143 1.00 98.25 93 ALA A N 1
ATOM 724 C CA . ALA A 1 93 ? -7.794 -1.170 -5.914 1.00 98.25 93 ALA A CA 1
ATOM 725 C C . ALA A 1 93 ? -9.201 -1.508 -6.439 1.00 98.25 93 ALA A C 1
ATOM 727 O O . ALA A 1 93 ? -10.193 -1.111 -5.829 1.00 98.25 93 ALA A O 1
ATOM 728 N N . LYS A 1 94 ? -9.297 -2.293 -7.524 1.00 98.06 94 LYS A N 1
ATOM 729 C CA . LYS A 1 94 ? -10.558 -2.894 -7.991 1.00 98.06 94 LYS A CA 1
ATOM 730 C C .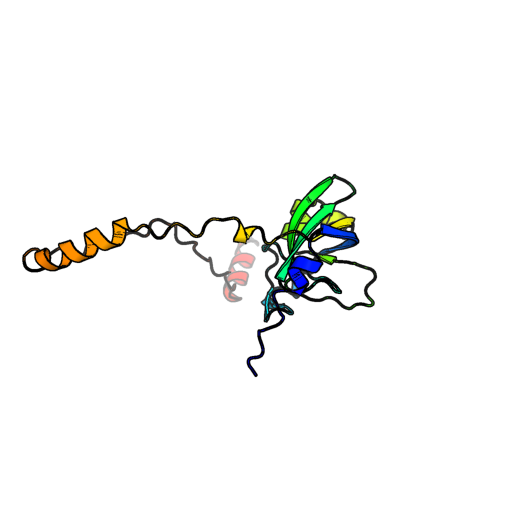 LYS A 1 94 ? -11.136 -3.854 -6.956 1.00 98.06 94 LYS A C 1
ATOM 732 O O . LYS A 1 94 ? -12.312 -3.756 -6.637 1.00 98.06 94 LYS A O 1
ATOM 737 N N . LYS A 1 95 ? -10.310 -4.749 -6.404 1.00 97.81 95 LYS A N 1
ATOM 738 C CA . LYS A 1 95 ? -10.743 -5.715 -5.379 1.00 97.81 95 LYS A CA 1
ATOM 739 C C . LYS A 1 95 ? -11.190 -5.054 -4.075 1.00 97.81 95 LYS A C 1
ATOM 741 O O . LYS A 1 95 ? -12.051 -5.590 -3.395 1.00 97.81 95 LYS A O 1
ATOM 746 N N . LEU A 1 96 ? -10.602 -3.912 -3.731 1.00 96.56 96 LEU A N 1
ATOM 747 C CA . LEU A 1 96 ? -10.987 -3.120 -2.563 1.00 96.56 96 LEU A CA 1
ATOM 748 C C . LEU A 1 96 ? -12.136 -2.137 -2.833 1.00 96.56 96 LEU A C 1
ATOM 750 O O . LEU A 1 96 ? -12.542 -1.431 -1.912 1.00 96.56 96 LEU A O 1
ATOM 754 N N . ASP A 1 97 ? -12.632 -2.079 -4.069 1.00 97.81 97 ASP A N 1
ATOM 755 C CA . ASP A 1 97 ? -13.745 -1.237 -4.508 1.00 97.81 97 ASP A CA 1
ATOM 756 C C . ASP A 1 97 ? -13.591 0.251 -4.137 1.00 97.81 97 ASP A C 1
ATOM 758 O O . ASP A 1 97 ? -14.403 0.856 -3.439 1.00 97.81 97 ASP A O 1
ATOM 762 N N . TYR A 1 98 ? -12.491 0.867 -4.584 1.00 97.75 98 TYR A N 1
ATOM 763 C CA . TYR A 1 98 ? -12.304 2.319 -4.437 1.00 97.75 98 TYR A CA 1
ATOM 764 C C . TYR A 1 98 ? -11.803 3.031 -5.699 1.00 97.75 98 TYR A C 1
ATOM 766 O O . TYR A 1 98 ? -11.434 4.205 -5.638 1.00 97.75 98 TYR A O 1
ATOM 774 N N . ILE A 1 99 ? -11.836 2.367 -6.862 1.00 97.62 99 ILE A N 1
ATOM 775 C CA . ILE A 1 99 ? -11.383 2.941 -8.143 1.00 97.62 99 ILE A CA 1
ATOM 776 C C . ILE A 1 99 ? -12.056 4.280 -8.441 1.00 97.62 99 ILE A C 1
ATOM 778 O O . ILE A 1 99 ? -11.362 5.250 -8.744 1.00 97.62 99 ILE A O 1
ATOM 782 N N . HIS A 1 100 ? -13.381 4.342 -8.291 1.00 95.88 100 HIS A N 1
ATOM 783 C CA . HIS A 1 100 ? -14.176 5.541 -8.557 1.00 95.88 100 HIS A CA 1
ATOM 784 C C . HIS A 1 100 ? -13.847 6.694 -7.603 1.00 95.88 100 HIS A C 1
ATOM 786 O O . HIS A 1 100 ? -13.851 7.850 -8.008 1.00 95.88 100 HIS A O 1
ATOM 792 N N . SER A 1 101 ? -13.525 6.390 -6.341 1.00 96.25 101 SER A N 1
ATOM 793 C CA . SER A 1 101 ? -13.134 7.409 -5.358 1.00 96.25 101 SER A CA 1
ATOM 794 C C . SER A 1 101 ? -11.698 7.903 -5.556 1.00 96.25 101 SER A C 1
ATOM 796 O O . SER A 1 101 ? -11.342 8.960 -5.039 1.00 96.25 101 SER A O 1
ATOM 798 N N . GLY A 1 102 ? -10.839 7.127 -6.227 1.00 97.62 102 GLY A N 1
ATOM 799 C CA . GLY A 1 102 ? -9.404 7.404 -6.375 1.00 97.62 102 GLY A CA 1
ATOM 800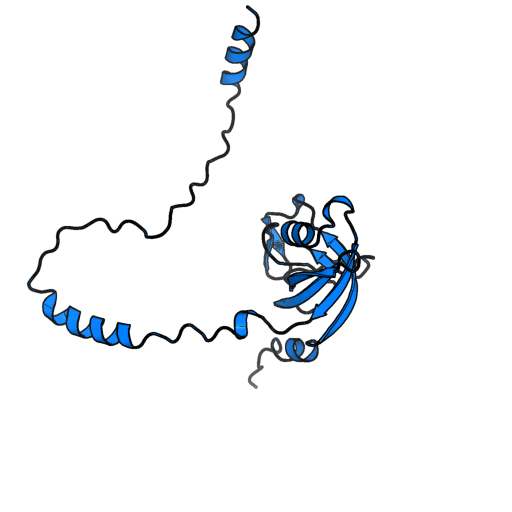 C C . GLY A 1 102 ? -8.592 7.157 -5.098 1.00 97.62 102 GLY A C 1
ATOM 801 O O . GLY A 1 102 ? -7.485 6.620 -5.149 1.00 97.62 102 GLY A O 1
ATOM 802 N N . LEU A 1 103 ? -9.162 7.520 -3.948 1.00 98.06 103 LEU A N 1
ATOM 803 C CA . LEU A 1 103 ? -8.574 7.430 -2.618 1.00 98.06 103 LEU A CA 1
ATOM 804 C C . LEU A 1 103 ? -9.540 6.756 -1.639 1.00 98.06 103 LEU A C 1
ATOM 806 O O . LEU A 1 103 ? -10.755 6.955 -1.701 1.00 98.06 103 LEU A O 1
ATOM 810 N N . THR A 1 104 ? -8.997 6.019 -0.673 1.00 98.25 104 THR A N 1
ATOM 811 C CA . THR A 1 104 ? -9.780 5.528 0.470 1.00 98.25 104 THR A CA 1
ATOM 812 C C . THR A 1 104 ? -8.936 5.442 1.739 1.00 98.25 104 THR A C 1
ATOM 814 O O . THR A 1 104 ? -7.705 5.422 1.679 1.00 98.25 104 THR A O 1
ATOM 817 N N . LYS A 1 105 ? -9.594 5.412 2.903 1.00 98.50 105 LYS A N 1
ATOM 818 C CA . LYS A 1 105 ? -8.931 5.109 4.175 1.00 98.50 105 LYS A CA 1
ATOM 819 C C . LYS A 1 105 ? -8.776 3.600 4.295 1.00 98.50 105 LYS A C 1
ATOM 821 O O . LYS A 1 105 ? -9.735 2.859 4.086 1.00 98.50 105 LYS A O 1
ATOM 826 N N . VAL A 1 106 ? -7.578 3.162 4.654 1.00 98.56 106 VAL A N 1
ATOM 827 C CA . VAL A 1 106 ? -7.251 1.747 4.799 1.00 98.56 106 VAL A CA 1
ATOM 828 C C . VAL A 1 106 ? -6.564 1.469 6.124 1.00 98.56 106 VAL A C 1
ATOM 830 O O . VAL A 1 106 ? -5.859 2.322 6.665 1.00 98.56 106 VAL A O 1
ATOM 833 N N . LYS A 1 107 ? -6.734 0.242 6.604 1.00 98.44 107 LYS A N 1
ATOM 834 C CA . LYS A 1 107 ? -5.881 -0.367 7.619 1.00 98.44 107 LYS A CA 1
ATOM 835 C C . LYS A 1 107 ? -4.857 -1.253 6.915 1.00 98.44 107 LYS A C 1
ATOM 837 O O . LYS A 1 107 ? -5.230 -2.068 6.077 1.00 98.44 107 LYS A O 1
ATOM 842 N N . ILE A 1 108 ? -3.583 -1.072 7.234 1.00 98.38 108 ILE A N 1
ATOM 843 C CA . ILE A 1 108 ? -2.448 -1.817 6.689 1.00 98.38 108 ILE A CA 1
ATOM 844 C C . ILE A 1 108 ? -1.894 -2.669 7.826 1.00 98.38 108 ILE A C 1
ATOM 846 O O . ILE A 1 108 ? -1.449 -2.129 8.835 1.00 98.38 108 ILE A O 1
ATOM 850 N N . GLU A 1 109 ? -1.927 -3.986 7.675 1.00 97.00 109 GLU A N 1
ATOM 851 C CA . GLU A 1 109 ? -1.413 -4.947 8.652 1.00 97.00 109 GLU A CA 1
ATOM 852 C C . GLU A 1 109 ? -0.254 -5.717 8.023 1.00 97.00 109 GLU A C 1
ATOM 854 O O . GLU A 1 109 ? -0.434 -6.349 6.984 1.00 97.00 109 GLU A O 1
ATOM 859 N N . VAL A 1 110 ? 0.931 -5.683 8.630 1.00 96.06 110 VAL A N 1
ATOM 860 C CA . VAL A 1 110 ? 2.071 -6.490 8.175 1.00 96.06 110 VAL A CA 1
ATOM 861 C C . VAL A 1 110 ? 1.847 -7.942 8.583 1.00 96.06 110 VAL A C 1
ATOM 863 O O . VAL A 1 110 ? 1.635 -8.239 9.760 1.00 96.06 110 VAL A O 1
ATOM 866 N N . ILE A 1 111 ? 1.915 -8.848 7.611 1.00 92.69 111 ILE A N 1
ATOM 867 C CA . ILE A 1 111 ? 1.665 -10.279 7.798 1.00 92.69 111 ILE A CA 1
ATOM 868 C C . ILE A 1 111 ? 2.906 -11.109 7.439 1.00 92.69 111 ILE A C 1
ATOM 870 O O . ILE A 1 111 ? 3.770 -10.632 6.695 1.00 92.69 111 ILE A O 1
ATOM 874 N N . PRO A 1 112 ? 3.000 -12.361 7.925 1.00 90.06 112 PRO A N 1
ATOM 875 C CA . PRO A 1 112 ? 3.989 -13.307 7.429 1.00 90.06 112 PRO A CA 1
ATOM 876 C C . PRO A 1 112 ? 3.840 -13.526 5.922 1.00 90.06 112 PRO A C 1
ATOM 878 O O . PRO A 1 112 ? 2.751 -13.384 5.364 1.00 90.06 112 PRO A O 1
ATOM 881 N N . ASP A 1 113 ? 4.934 -13.919 5.277 1.00 88.25 113 ASP A N 1
ATOM 882 C CA . ASP A 1 113 ? 4.916 -14.287 3.865 1.00 88.25 113 ASP A CA 1
ATOM 883 C C . ASP A 1 113 ? 3.963 -15.477 3.633 1.00 88.25 113 ASP A C 1
ATOM 885 O O . ASP A 1 113 ? 4.254 -16.581 4.108 1.00 88.25 113 ASP A O 1
ATOM 889 N N . PRO A 1 114 ? 2.845 -15.284 2.907 1.00 86.44 114 PRO A N 1
ATOM 890 C CA . PRO A 1 114 ? 1.851 -16.330 2.705 1.00 86.44 114 PRO A CA 1
ATOM 891 C C . PRO A 1 114 ? 2.394 -17.501 1.876 1.00 86.44 114 PRO A C 1
ATOM 893 O O . PRO A 1 114 ? 1.860 -18.600 1.971 1.00 86.44 114 PRO A O 1
ATOM 896 N N . THR A 1 115 ? 3.468 -17.302 1.103 1.00 83.19 115 THR A N 1
ATOM 897 C CA . THR A 1 115 ? 4.061 -18.350 0.258 1.00 83.19 115 THR A CA 1
ATOM 898 C C . THR A 1 115 ? 4.940 -19.325 1.042 1.00 83.19 115 THR A C 1
ATOM 900 O O . THR A 1 115 ? 5.173 -20.443 0.597 1.00 83.19 115 THR A O 1
ATOM 903 N N . LYS A 1 116 ? 5.406 -18.945 2.240 1.00 76.19 116 LYS A N 1
ATOM 904 C CA . LYS A 1 116 ? 6.289 -19.789 3.066 1.00 76.19 116 LYS A CA 1
ATOM 905 C C . LYS A 1 116 ? 5.552 -20.867 3.859 1.00 76.19 116 LYS A C 1
ATOM 907 O O . LYS A 1 116 ? 6.197 -21.775 4.375 1.00 76.19 116 LYS A O 1
ATOM 912 N N . ASN A 1 117 ? 4.226 -20.775 3.950 1.00 56.72 117 ASN A N 1
ATOM 913 C CA . ASN A 1 117 ? 3.390 -21.776 4.615 1.00 56.72 117 ASN A CA 1
ATOM 914 C C . ASN A 1 117 ? 2.952 -22.907 3.670 1.00 56.72 117 ASN A C 1
ATOM 916 O O . ASN A 1 117 ? 2.366 -23.890 4.123 1.00 56.72 117 ASN A O 1
ATOM 920 N N . GLU A 1 118 ? 3.252 -22.804 2.373 1.00 50.25 118 GLU A N 1
ATOM 921 C CA . GLU A 1 118 ? 3.140 -23.933 1.460 1.00 50.25 118 GLU A CA 1
ATOM 922 C C . GLU A 1 118 ? 4.348 -24.845 1.686 1.00 50.25 118 GLU A C 1
ATOM 924 O O . GLU A 1 118 ? 5.494 -24.472 1.428 1.00 50.25 118 GLU A O 1
ATOM 929 N N . ILE A 1 119 ? 4.095 -26.051 2.205 1.00 44.03 119 ILE A N 1
ATOM 930 C CA . ILE A 1 119 ? 5.075 -27.141 2.210 1.00 44.03 119 ILE A CA 1
ATOM 931 C C . ILE A 1 119 ? 5.663 -27.191 0.789 1.00 44.03 119 ILE A C 1
ATOM 933 O O . ILE A 1 119 ? 4.876 -27.363 -0.149 1.00 44.03 119 ILE A O 1
ATOM 937 N N . PRO A 1 120 ? 6.991 -27.035 0.587 1.00 48.06 120 PRO A N 1
ATOM 938 C CA . PRO A 1 120 ? 7.569 -27.180 -0.744 1.00 48.06 120 PRO A CA 1
ATOM 939 C C . PRO A 1 120 ? 7.078 -28.519 -1.293 1.00 48.06 120 PRO A C 1
ATOM 941 O O . PRO A 1 120 ? 7.128 -29.490 -0.529 1.00 48.06 120 PRO A O 1
ATOM 944 N N . PRO A 1 121 ? 6.553 -28.595 -2.535 1.00 48.09 121 PRO A N 1
ATOM 945 C CA . PRO A 1 121 ? 5.975 -29.824 -3.061 1.00 48.09 121 PRO A CA 1
ATOM 946 C C . PRO A 1 121 ? 6.966 -30.944 -2.787 1.00 48.09 121 PRO A C 1
ATOM 948 O O . PRO A 1 121 ? 8.086 -30.913 -3.299 1.00 48.09 121 PRO A O 1
ATOM 951 N N . LYS A 1 122 ? 6.590 -31.848 -1.868 1.00 43.47 122 LYS A N 1
ATOM 952 C CA . LYS A 1 122 ? 7.455 -32.912 -1.361 1.00 43.47 122 LYS A CA 1
ATOM 953 C C . LYS A 1 122 ? 8.066 -33.560 -2.588 1.00 43.47 122 LYS A C 1
ATOM 955 O O . LYS A 1 122 ? 7.315 -34.130 -3.376 1.00 43.47 122 LYS A O 1
ATOM 960 N N . ALA A 1 123 ? 9.379 -33.399 -2.782 1.00 51.00 123 ALA A N 1
ATOM 961 C CA . ALA A 1 123 ? 10.071 -33.961 -3.931 1.00 51.00 123 ALA A CA 1
ATOM 962 C C . ALA A 1 123 ? 9.666 -35.433 -4.018 1.00 51.00 123 ALA A C 1
ATOM 964 O O . ALA A 1 123 ? 9.948 -36.218 -3.106 1.00 51.00 123 ALA A O 1
ATOM 965 N N . ASP A 1 124 ? 8.877 -35.763 -5.038 1.00 49.34 124 ASP A N 1
ATOM 966 C CA . ASP A 1 124 ? 8.215 -37.051 -5.119 1.00 49.34 124 ASP A CA 1
ATOM 967 C C . ASP A 1 124 ? 9.293 -38.089 -5.423 1.00 49.34 124 ASP A C 1
ATOM 969 O O . ASP A 1 124 ? 9.711 -38.264 -6.569 1.00 49.34 124 ASP A O 1
ATOM 973 N N . LYS A 1 125 ? 9.804 -38.747 -4.373 1.00 47.81 125 LYS A N 1
ATOM 974 C CA . LYS A 1 125 ? 10.882 -39.744 -4.472 1.00 47.81 125 LYS A CA 1
ATOM 975 C C . LYS A 1 125 ? 10.532 -40.881 -5.444 1.00 47.81 125 LYS A C 1
ATOM 977 O O . LYS A 1 125 ? 11.430 -41.580 -5.903 1.00 47.81 125 LYS A O 1
ATOM 982 N N . ARG A 1 126 ? 9.249 -41.043 -5.803 1.00 55.50 126 ARG A N 1
ATOM 983 C CA . ARG A 1 126 ? 8.768 -42.006 -6.805 1.00 55.50 126 ARG A CA 1
ATOM 984 C C . ARG A 1 126 ? 9.289 -41.732 -8.218 1.00 55.50 126 ARG A C 1
ATOM 986 O O . ARG A 1 126 ? 9.405 -42.674 -8.994 1.00 55.50 126 ARG A O 1
ATOM 993 N N . LYS A 1 127 ? 9.666 -40.492 -8.551 1.00 46.03 127 LYS A N 1
ATOM 994 C CA . LYS A 1 127 ? 10.184 -40.159 -9.891 1.00 46.03 127 LYS A CA 1
ATOM 995 C C . LYS A 1 127 ? 11.620 -40.626 -10.135 1.00 46.03 127 LYS A C 1
ATOM 997 O O . LYS A 1 127 ? 12.010 -40.744 -11.287 1.00 46.03 127 LYS A O 1
ATOM 1002 N N . ASN A 1 128 ? 12.377 -40.971 -9.090 1.00 44.06 128 ASN A N 1
ATOM 1003 C CA . ASN A 1 128 ? 13.760 -41.435 -9.249 1.00 44.06 128 ASN A CA 1
ATOM 1004 C C . ASN A 1 128 ? 13.885 -42.956 -9.422 1.00 44.06 128 ASN A C 1
ATOM 1006 O O . ASN A 1 128 ? 14.914 -43.416 -9.901 1.00 44.06 128 ASN A O 1
ATOM 1010 N N . LEU A 1 129 ? 12.858 -43.742 -9.077 1.00 43.88 129 LEU A N 1
ATOM 1011 C CA . LEU A 1 129 ? 12.892 -45.200 -9.261 1.00 43.88 129 LEU A CA 1
ATOM 1012 C C . LEU A 1 129 ? 12.592 -45.606 -10.715 1.00 43.88 129 LEU A C 1
ATOM 1014 O O . LEU A 1 129 ? 13.135 -46.587 -11.215 1.00 43.88 129 LEU A O 1
ATOM 1018 N N . VAL A 1 130 ? 11.763 -44.819 -11.405 1.00 42.94 130 VAL A N 1
ATOM 1019 C CA . VAL A 1 130 ? 11.357 -45.078 -12.796 1.00 42.94 130 VAL A CA 1
ATOM 1020 C C . VAL A 1 130 ? 12.494 -44.762 -13.777 1.00 42.94 130 VAL A C 1
ATOM 1022 O O . VAL A 1 130 ? 12.700 -45.493 -14.742 1.00 42.94 130 VAL A O 1
ATOM 1025 N N . THR A 1 131 ? 13.302 -43.735 -13.495 1.00 41.78 131 THR A N 1
ATOM 1026 C CA . THR A 1 131 ? 14.407 -43.307 -14.369 1.00 41.78 131 THR A CA 1
ATOM 1027 C C . THR A 1 131 ? 15.537 -44.337 -14.453 1.00 41.78 131 THR A C 1
ATOM 1029 O O . THR A 1 131 ? 16.129 -44.498 -15.516 1.00 41.78 131 THR A O 1
ATOM 1032 N N . THR A 1 132 ? 15.822 -45.083 -13.380 1.00 45.81 132 THR A N 1
ATOM 1033 C CA . THR A 1 132 ? 16.923 -46.067 -13.368 1.00 45.81 132 THR A CA 1
ATOM 1034 C C . THR A 1 132 ? 16.560 -47.366 -14.095 1.00 45.81 132 THR A C 1
ATOM 1036 O O . THR A 1 132 ? 17.420 -47.972 -14.723 1.00 45.81 132 THR A O 1
ATOM 1039 N N . GLN A 1 133 ? 15.285 -47.770 -14.071 1.00 44.66 133 GLN A N 1
ATOM 1040 C CA . GLN A 1 133 ? 14.786 -48.938 -14.814 1.00 44.66 133 GLN A CA 1
ATOM 1041 C C . GLN A 1 133 ? 14.613 -48.659 -16.319 1.00 44.66 133 GLN A C 1
ATOM 1043 O O . GLN A 1 133 ? 14.751 -49.570 -17.123 1.00 44.66 133 GLN A O 1
ATOM 1048 N N . LEU A 1 134 ? 14.364 -47.411 -16.731 1.00 40.81 134 LEU A N 1
ATOM 1049 C CA . LEU A 1 134 ? 14.175 -47.064 -18.150 1.00 40.81 134 LEU A CA 1
ATOM 1050 C C . LEU A 1 134 ? 15.469 -47.069 -18.987 1.00 40.81 134 LEU A C 1
ATOM 1052 O O . LEU A 1 134 ? 15.395 -47.205 -20.206 1.00 40.81 134 LEU A O 1
ATOM 1056 N N . HIS A 1 135 ? 16.649 -46.968 -18.366 1.00 44.69 135 HIS A N 1
ATOM 1057 C CA . HIS A 1 135 ? 17.929 -46.975 -19.090 1.00 44.69 135 HIS A CA 1
ATOM 1058 C C . HIS A 1 135 ? 18.368 -48.370 -19.570 1.00 44.69 135 HIS A C 1
ATOM 1060 O O . HIS A 1 135 ? 19.233 -48.453 -20.435 1.00 44.69 135 HIS A O 1
ATOM 1066 N N . SER A 1 136 ? 17.789 -49.463 -19.054 1.00 49.25 136 SER A N 1
ATOM 1067 C CA . SER A 1 136 ? 18.105 -50.829 -19.511 1.00 49.25 136 SER A CA 1
ATOM 1068 C C . SER A 1 136 ? 17.195 -51.332 -20.639 1.00 49.25 136 SER A C 1
ATOM 1070 O O . SER A 1 136 ? 17.467 -52.383 -21.212 1.00 49.25 136 SER A O 1
ATOM 1072 N N . ILE A 1 137 ? 16.136 -50.590 -20.988 1.00 50.25 137 ILE A N 1
ATOM 1073 C CA . ILE A 1 137 ? 15.130 -50.995 -21.992 1.00 50.25 137 ILE A CA 1
ATOM 1074 C C . ILE A 1 137 ? 15.213 -50.126 -23.266 1.00 50.25 137 ILE A C 1
ATOM 1076 O O . ILE A 1 137 ? 14.597 -50.435 -24.284 1.00 50.25 137 ILE A O 1
ATOM 1080 N N . SER A 1 138 ? 16.027 -49.066 -23.263 1.00 49.47 138 SER A N 1
ATOM 1081 C CA . SER A 1 138 ? 16.205 -48.138 -24.394 1.00 49.47 138 SER A CA 1
ATOM 1082 C C . SER A 1 138 ? 16.957 -48.723 -25.600 1.00 49.47 138 SER A C 1
ATOM 1084 O O . SER A 1 138 ? 17.107 -48.039 -26.608 1.00 49.47 138 SER A O 1
ATOM 1086 N N . GLY A 1 139 ? 17.413 -49.978 -25.531 1.00 50.44 139 GLY A N 1
ATOM 1087 C CA . GLY A 1 139 ? 18.133 -50.644 -26.620 1.00 50.44 139 GLY A CA 1
ATOM 1088 C C . GLY A 1 139 ? 17.274 -51.448 -27.604 1.00 50.44 139 GLY A C 1
ATOM 1089 O O . GLY A 1 139 ? 17.821 -51.936 -28.586 1.00 50.44 139 GLY A O 1
ATOM 1090 N N . LEU A 1 140 ? 15.968 -51.635 -27.363 1.00 50.56 140 LEU A N 1
ATOM 1091 C CA . LEU A 1 140 ? 15.162 -52.604 -28.134 1.00 50.56 140 LEU A CA 1
ATOM 1092 C C . LEU A 1 140 ? 13.869 -52.056 -28.750 1.00 50.56 140 LEU A C 1
ATOM 1094 O O . LEU A 1 140 ? 13.164 -52.802 -29.424 1.00 50.56 140 LEU A O 1
ATOM 1098 N N . ILE A 1 141 ? 13.537 -50.777 -28.557 1.00 43.25 141 ILE A N 1
ATOM 1099 C CA . ILE A 1 141 ? 12.272 -50.221 -29.052 1.00 43.25 141 ILE A CA 1
ATOM 1100 C C . ILE A 1 141 ? 12.532 -48.874 -29.729 1.00 43.25 141 ILE A C 1
ATOM 1102 O O . ILE A 1 141 ? 12.836 -47.882 -29.072 1.00 43.25 141 ILE A O 1
ATOM 1106 N N . SER A 1 142 ? 12.406 -48.853 -31.059 1.00 44.53 142 SER A N 1
ATOM 1107 C CA . SER A 1 142 ? 12.258 -47.616 -31.831 1.00 44.53 142 SER A CA 1
ATOM 1108 C C . SER A 1 142 ? 10.826 -47.113 -31.681 1.00 44.53 142 SER A C 1
ATOM 1110 O O . SER A 1 142 ? 9.887 -47.796 -32.089 1.00 44.53 142 SER A O 1
ATOM 1112 N N . TYR A 1 143 ? 10.663 -45.922 -31.111 1.00 43.56 143 TYR A N 1
ATOM 1113 C CA . TYR A 1 143 ? 9.385 -45.217 -31.091 1.00 43.56 143 TYR A CA 1
ATOM 1114 C C . TYR A 1 143 ? 9.351 -44.208 -32.247 1.00 43.56 143 TYR A C 1
ATOM 1116 O O . TYR A 1 143 ? 10.313 -43.453 -32.399 1.00 43.56 143 TYR A O 1
ATOM 1124 N N . PRO A 1 144 ? 8.276 -44.154 -33.054 1.00 41.41 144 PRO A N 1
ATOM 1125 C CA . PRO A 1 144 ? 8.045 -43.015 -33.929 1.00 41.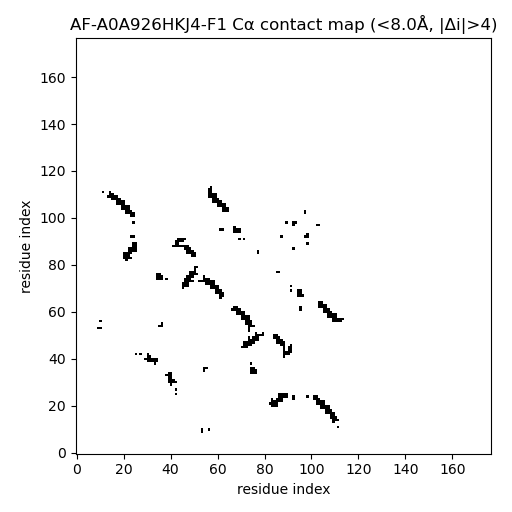41 144 PRO A CA 1
ATOM 1126 C C . PRO A 1 144 ? 7.807 -41.770 -33.068 1.00 41.41 144 PRO A C 1
ATOM 1128 O O . PRO A 1 144 ? 7.155 -41.836 -32.025 1.00 41.41 144 PRO A O 1
ATOM 1131 N N . GLU A 1 145 ? 8.367 -40.649 -33.505 1.00 43.62 145 GLU A N 1
ATOM 1132 C CA . GLU A 1 145 ? 8.291 -39.344 -32.856 1.00 43.62 145 GLU A CA 1
ATOM 1133 C C . GLU A 1 145 ? 6.825 -38.890 -32.744 1.00 43.62 145 GLU A C 1
ATOM 1135 O O . GLU A 1 145 ? 6.247 -38.322 -33.665 1.00 43.62 145 GLU A O 1
ATOM 1140 N N . ALA A 1 146 ? 6.181 -39.229 -31.626 1.00 42.53 146 ALA A N 1
ATOM 1141 C CA . ALA A 1 146 ? 4.813 -38.836 -31.336 1.00 42.53 146 ALA A CA 1
ATOM 1142 C C . ALA A 1 146 ? 4.817 -37.439 -30.707 1.00 42.53 146 ALA A C 1
ATOM 1144 O O . ALA A 1 146 ? 5.320 -37.232 -29.601 1.00 42.53 146 ALA A O 1
ATOM 1145 N N . GLU A 1 147 ? 4.242 -36.485 -31.433 1.00 43.34 147 GLU A N 1
ATOM 1146 C CA . GLU A 1 147 ? 4.030 -35.101 -31.024 1.00 43.34 147 GLU A CA 1
ATOM 1147 C C . GLU A 1 147 ? 3.321 -35.015 -29.660 1.00 43.34 147 GLU A C 1
ATOM 1149 O O . GLU A 1 147 ? 2.122 -35.270 -29.520 1.00 43.34 147 GLU A O 1
ATOM 1154 N N . VAL A 1 148 ? 4.060 -34.622 -28.622 1.00 45.00 148 VAL A N 1
ATOM 1155 C CA . VAL A 1 148 ? 3.491 -34.320 -27.305 1.00 45.00 148 VAL A CA 1
ATOM 1156 C C . VAL A 1 148 ? 2.798 -32.958 -27.372 1.00 45.00 148 VAL A C 1
ATOM 1158 O O . VAL A 1 148 ? 3.435 -31.908 -27.323 1.00 45.00 148 VAL A O 1
ATOM 1161 N N . GLN A 1 149 ? 1.469 -32.972 -27.460 1.00 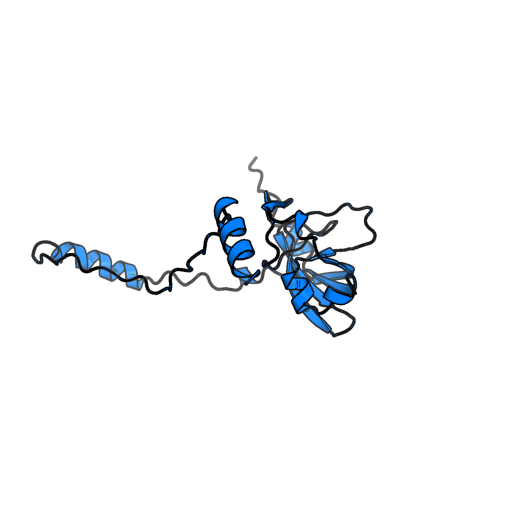40.12 149 GLN A N 1
ATOM 1162 C CA . GLN A 1 149 ? 0.635 -31.775 -27.332 1.00 40.12 149 GLN A CA 1
ATOM 1163 C C . GLN A 1 149 ? 0.749 -31.198 -25.901 1.00 40.12 149 GLN A C 1
ATOM 1165 O O . GLN A 1 149 ? 0.544 -31.933 -24.927 1.00 40.12 149 GLN A O 1
ATOM 1170 N N . PRO A 1 150 ? 1.060 -29.899 -25.715 1.00 40.56 150 PRO A N 1
ATOM 1171 C CA . PRO A 1 150 ? 1.192 -29.313 -24.385 1.00 40.56 150 PRO A CA 1
ATOM 1172 C C . PRO A 1 150 ? -0.158 -29.254 -23.653 1.00 40.56 150 PRO A C 1
ATOM 1174 O O . PRO A 1 150 ? -1.142 -28.704 -24.142 1.00 40.56 150 PRO A O 1
ATOM 1177 N N . LYS A 1 151 ? -0.177 -29.770 -22.417 1.00 48.62 151 LYS A N 1
ATOM 1178 C CA . LYS A 1 151 ? -1.318 -29.803 -21.478 1.00 48.62 151 LYS A CA 1
ATOM 1179 C C . LYS A 1 151 ? -1.631 -28.433 -20.841 1.00 48.62 151 LYS A C 1
ATOM 1181 O O . LYS A 1 151 ? -2.015 -28.365 -19.679 1.00 48.62 151 LYS A O 1
ATOM 1186 N N . TYR A 1 152 ? -1.450 -27.345 -21.584 1.00 38.88 152 TYR A N 1
ATOM 1187 C CA . TYR A 1 152 ? -1.931 -26.003 -21.246 1.00 38.88 152 TYR A CA 1
ATOM 1188 C C . TYR A 1 152 ? -2.270 -25.293 -22.563 1.00 38.88 152 TYR A C 1
ATOM 1190 O O . TYR A 1 152 ? -1.460 -25.360 -23.490 1.00 38.88 152 TYR A O 1
ATOM 1198 N N . PRO A 1 153 ? -3.417 -24.602 -22.694 1.00 41.03 153 PRO A N 1
ATOM 1199 C CA . PRO A 1 153 ? -3.671 -23.822 -23.895 1.00 41.03 153 PRO A CA 1
ATOM 1200 C C . PRO A 1 153 ? -2.635 -22.696 -24.009 1.00 41.03 153 PRO A C 1
ATOM 1202 O O . PRO A 1 153 ? -2.427 -21.921 -23.074 1.00 41.03 153 PRO A O 1
ATOM 1205 N N . LEU A 1 154 ? -1.985 -22.608 -25.171 1.00 41.09 154 LEU A N 1
ATOM 1206 C CA . LEU A 1 154 ? -1.124 -21.489 -25.543 1.00 41.09 154 LEU A CA 1
ATOM 1207 C C . LEU A 1 154 ? -1.948 -20.196 -25.504 1.00 41.09 154 LEU A C 1
ATOM 1209 O O . LEU A 1 154 ? -2.874 -20.016 -26.297 1.00 41.09 154 LEU A O 1
ATOM 1213 N N . VAL A 1 155 ? -1.606 -19.277 -24.601 1.00 35.94 155 VAL A N 1
ATOM 1214 C CA . VAL A 1 155 ? -2.148 -17.915 -24.623 1.00 35.94 155 VAL A CA 1
ATOM 1215 C C . VAL A 1 155 ? -1.605 -17.232 -25.880 1.00 35.94 155 VAL A C 1
ATOM 1217 O O . VAL A 1 155 ? -0.436 -16.855 -25.943 1.00 35.94 155 VAL A O 1
ATOM 1220 N N . ARG A 1 156 ? -2.439 -17.108 -26.918 1.00 33.69 156 ARG A N 1
ATOM 1221 C CA . ARG A 1 156 ? -2.107 -16.326 -28.113 1.00 33.69 156 ARG A CA 1
ATOM 1222 C C . ARG A 1 156 ? -2.141 -14.845 -27.747 1.00 33.69 156 ARG A C 1
ATOM 1224 O O . ARG A 1 156 ? -3.209 -14.285 -27.516 1.00 33.69 156 ARG A O 1
ATOM 1231 N N . TYR A 1 157 ? -0.980 -14.200 -27.731 1.00 33.50 157 TYR A N 1
ATOM 1232 C CA . TYR A 1 157 ? -0.920 -12.748 -27.854 1.00 33.50 157 TYR A CA 1
ATOM 1233 C C . TYR A 1 157 ? -1.370 -12.379 -29.270 1.00 33.50 157 TYR A C 1
ATOM 1235 O O . TYR A 1 157 ? -0.712 -12.748 -30.242 1.00 33.50 157 TYR A O 1
ATOM 1243 N N . TYR A 1 158 ? -2.491 -11.670 -29.402 1.00 34.59 158 TYR A N 1
ATOM 1244 C CA . TYR A 1 158 ? -2.822 -11.014 -30.663 1.00 34.59 158 TYR A CA 1
ATOM 1245 C C . TYR A 1 158 ? -1.966 -9.748 -30.782 1.00 34.59 158 TYR A C 1
ATOM 1247 O O . TYR A 1 158 ? -2.042 -8.892 -29.895 1.00 34.59 158 TYR A O 1
ATOM 1255 N N . PRO A 1 159 ? -1.146 -9.593 -31.835 1.00 39.50 159 PRO A N 1
ATOM 1256 C CA . PRO A 1 159 ? -0.527 -8.307 -32.110 1.00 39.50 159 PRO A CA 1
ATOM 1257 C C . PRO A 1 159 ? -1.628 -7.284 -32.413 1.00 39.50 159 PRO A C 1
ATOM 1259 O O . PRO A 1 159 ? -2.537 -7.551 -33.202 1.00 39.50 159 PRO A O 1
ATOM 1262 N N . ILE A 1 160 ? -1.551 -6.112 -31.779 1.00 40.84 160 ILE A N 1
ATOM 1263 C CA . ILE A 1 160 ? -2.409 -4.968 -32.107 1.00 40.84 160 ILE A CA 1
ATOM 1264 C C . ILE A 1 160 ? -2.138 -4.609 -33.580 1.00 40.84 160 ILE A C 1
ATOM 1266 O O . ILE A 1 160 ? -0.977 -4.376 -33.928 1.00 40.84 160 ILE A O 1
ATOM 1270 N N . PRO A 1 161 ? -3.153 -4.574 -34.462 1.00 41.00 161 PRO A N 1
ATOM 1271 C CA . PRO A 1 161 ? -2.936 -4.224 -35.857 1.00 41.00 161 PRO A CA 1
ATOM 1272 C C . PRO A 1 161 ? -2.511 -2.755 -35.969 1.00 41.00 161 PRO A C 1
ATOM 1274 O O . PRO A 1 161 ? -3.253 -1.847 -35.599 1.00 41.00 161 PRO A O 1
ATOM 1277 N N . VAL A 1 162 ? -1.316 -2.520 -36.514 1.00 51.28 162 VAL A N 1
ATOM 1278 C CA . VAL A 1 162 ? -0.910 -1.197 -37.002 1.00 51.28 162 VAL A CA 1
ATOM 1279 C C . VAL A 1 162 ? -1.664 -0.960 -38.307 1.00 51.28 162 VAL A C 1
ATOM 1281 O O . VAL A 1 162 ? -1.360 -1.576 -39.331 1.00 51.28 162 VAL A O 1
ATOM 1284 N N . ILE A 1 163 ? -2.688 -0.109 -38.264 1.00 47.41 163 ILE A N 1
ATOM 1285 C CA . ILE A 1 163 ? -3.466 0.261 -39.448 1.00 47.41 163 ILE A CA 1
ATOM 1286 C C . ILE A 1 163 ? -2.543 1.054 -40.377 1.00 47.41 163 ILE A C 1
ATOM 1288 O O . ILE A 1 163 ? -2.064 2.129 -40.025 1.00 47.41 163 ILE A O 1
ATOM 1292 N N . LYS A 1 164 ? -2.270 0.512 -41.567 1.00 45.16 164 LYS A N 1
ATOM 1293 C CA . LYS A 1 164 ? -1.582 1.250 -42.630 1.00 45.16 164 LYS A CA 1
ATOM 1294 C C . LYS A 1 164 ? -2.570 2.245 -43.251 1.00 45.16 164 LYS A C 1
ATOM 1296 O O . LYS A 1 164 ? -3.662 1.850 -43.656 1.00 45.16 164 LYS A O 1
ATOM 1301 N N . GLU A 1 165 ? -2.156 3.508 -43.359 1.00 53.44 165 GLU A N 1
ATOM 1302 C CA . GLU A 1 165 ? -2.898 4.663 -43.914 1.00 53.44 165 GLU A CA 1
ATOM 1303 C C . GLU A 1 165 ? -3.643 4.383 -45.240 1.00 53.44 165 GLU A C 1
ATOM 1305 O O . GLU A 1 165 ? -4.678 4.984 -45.519 1.00 53.44 165 GLU A O 1
ATOM 1310 N N . SER A 1 166 ? -3.196 3.417 -46.049 1.00 53.78 166 SER A N 1
ATOM 1311 C CA . SER A 1 166 ? -3.815 3.103 -47.344 1.00 53.78 166 SER A CA 1
ATOM 1312 C C . SER A 1 166 ? -5.156 2.355 -47.275 1.00 53.78 166 SER A C 1
ATOM 1314 O O . SER A 1 166 ? -5.823 2.222 -48.301 1.00 53.78 166 SER A O 1
ATOM 1316 N N . PHE A 1 167 ? -5.578 1.871 -46.100 1.00 54.75 167 PHE A N 1
ATOM 1317 C CA . PHE A 1 167 ? -6.867 1.181 -45.931 1.00 54.75 167 PHE A CA 1
ATOM 1318 C C . PHE A 1 167 ? -8.023 2.134 -45.581 1.00 54.75 167 PHE A C 1
ATOM 1320 O O . PHE A 1 167 ? -9.184 1.830 -45.858 1.00 54.75 167 PHE A O 1
ATOM 1327 N N . PHE A 1 168 ? -7.719 3.309 -45.019 1.00 53.69 168 PHE A N 1
ATOM 1328 C CA . PHE A 1 168 ? -8.732 4.259 -44.548 1.00 53.69 168 PHE A CA 1
ATOM 1329 C C . PHE A 1 168 ? -9.413 5.010 -45.705 1.00 53.69 168 PHE A C 1
ATOM 1331 O O . PHE A 1 168 ? -10.614 5.275 -45.658 1.00 53.69 168 PHE A O 1
ATOM 1338 N N . SER A 1 169 ? -8.688 5.282 -46.798 1.00 52.88 169 SER A N 1
ATOM 1339 C CA . SER A 1 169 ? -9.245 5.992 -47.960 1.00 52.88 169 SER A CA 1
ATOM 1340 C C . SER A 1 169 ? -10.311 5.173 -48.699 1.00 52.88 169 SER A C 1
ATOM 1342 O O . SER A 1 169 ? -11.356 5.714 -49.054 1.00 52.88 169 SER A O 1
ATOM 1344 N N . LYS A 1 170 ? -10.109 3.855 -48.844 1.00 55.06 170 LYS A N 1
ATOM 1345 C CA . LYS A 1 170 ? -11.071 2.939 -49.486 1.00 55.06 170 LYS A CA 1
ATOM 1346 C C . LYS A 1 170 ? -12.378 2.795 -48.701 1.00 55.06 170 LYS A C 1
ATOM 1348 O O . LYS A 1 170 ? -13.437 2.680 -49.314 1.00 55.06 170 LYS A O 1
ATOM 1353 N N . LEU A 1 171 ? -12.318 2.843 -47.368 1.00 55.88 171 LEU A N 1
ATOM 1354 C CA . LEU A 1 171 ? -13.509 2.762 -46.518 1.00 55.88 171 LEU A CA 1
ATOM 1355 C C . LEU A 1 171 ? -14.361 4.039 -46.620 1.00 55.88 171 LEU A C 1
ATOM 1357 O O . LEU A 1 171 ? -15.584 3.966 -46.691 1.00 55.88 171 LEU A O 1
ATOM 1361 N N . MET A 1 172 ? -13.719 5.205 -46.727 1.00 55.09 172 MET A N 1
ATOM 1362 C CA . MET A 1 172 ? -14.416 6.494 -46.819 1.00 55.09 172 MET A CA 1
ATOM 1363 C C . MET A 1 172 ? -15.032 6.759 -48.202 1.00 55.09 172 MET A C 1
ATOM 1365 O O . MET A 1 172 ? -16.016 7.489 -48.298 1.00 55.09 172 MET A O 1
ATOM 1369 N N . THR A 1 173 ? -14.515 6.151 -49.277 1.00 55.62 173 THR A N 1
ATOM 1370 C CA . THR A 1 173 ? -15.141 6.229 -50.613 1.00 55.62 173 THR A CA 1
ATOM 1371 C C . THR A 1 173 ? -16.388 5.343 -50.731 1.00 55.62 173 THR A C 1
ATOM 1373 O O . THR A 1 173 ? -17.296 5.670 -51.490 1.00 55.62 173 THR A O 1
ATOM 1376 N N . SER A 1 174 ? -16.480 4.258 -49.954 1.00 51.22 174 SER A N 1
ATOM 1377 C CA . SER A 1 174 ? -17.642 3.354 -49.963 1.00 51.22 174 SER A CA 1
ATOM 1378 C C . SER A 1 174 ? -18.823 3.841 -49.113 1.00 51.22 174 SER A C 1
ATOM 1380 O O . SER A 1 174 ? -19.906 3.278 -49.222 1.00 51.22 174 SER A O 1
ATOM 1382 N N . LEU A 1 175 ? -18.629 4.869 -48.281 1.00 54.31 175 LEU A N 1
ATOM 1383 C CA . LEU A 1 175 ? -19.659 5.440 -47.399 1.00 54.31 175 LEU A CA 1
ATOM 1384 C C . LEU A 1 175 ? -20.291 6.733 -47.952 1.00 54.31 175 LEU A C 1
ATOM 1386 O O . LEU A 1 175 ? -21.048 7.398 -47.251 1.00 54.31 175 LEU A O 1
ATOM 1390 N N . LYS A 1 176 ? -19.974 7.109 -49.199 1.00 56.25 176 LYS A N 1
ATOM 1391 C CA . LYS A 1 176 ? -20.545 8.277 -49.900 1.00 56.25 176 LYS A CA 1
ATOM 1392 C C . LYS A 1 176 ? -21.379 7.905 -51.141 1.00 56.25 176 LYS A C 1
ATOM 1394 O O . LYS A 1 176 ? -21.519 8.731 -52.039 1.00 56.25 176 LYS A O 1
ATOM 1399 N N . LYS A 1 177 ? -21.913 6.685 -51.208 1.00 49.66 177 LYS A N 1
ATOM 1400 C CA . LYS A 1 177 ? -22.927 6.284 -52.194 1.00 49.66 177 LYS A CA 1
ATOM 1401 C C . LYS A 1 177 ? -24.210 5.886 -51.490 1.00 49.66 177 LYS A C 1
ATOM 1403 O O . LYS A 1 177 ? -24.089 5.260 -50.416 1.00 49.66 177 LYS A O 1
#

Mean predicted aligned error: 16.16 Å

Secondary structure (DSSP, 8-state):
-----GGGHHHHHHTT-EEEEEEEE--GGGTTSBPTTSPBP-TTSSEEEESSSPTT-EEEEEETTT--EEEEEEEEE--TT-S-SEEE-HHHHHHTT-TTTS-EEEEEEEE--GGGGS------TTHHHHHHHHTTTTTS-PPP------SS-----PPPP---GGGHHHHHHTT--

Solvent-accessible surface area (backbone atoms only — not comparable to full-atom values): 10854 Å² total; per-residue (Å²): 136,86,82,74,80,73,76,66,65,63,59,66,74,42,47,73,44,72,48,78,42,34,33,38,51,60,62,78,88,50,54,73,36,69,34,75,72,64,47,69,37,55,49,80,41,60,37,26,24,27,57,77,68,58,74,75,38,28,31,42,40,28,27,74,87,75,73,32,65,49,70,30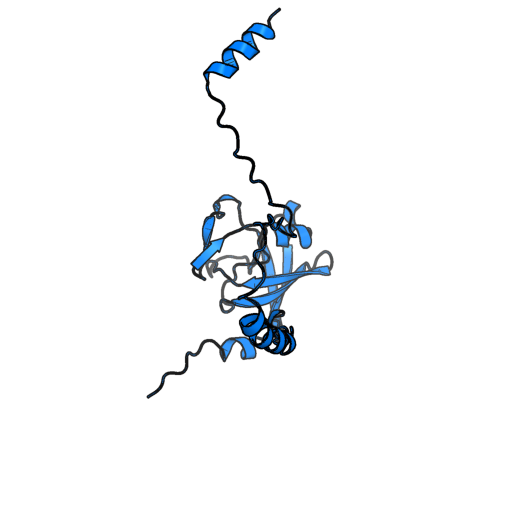,34,25,43,30,68,45,70,76,88,50,89,56,48,34,36,28,17,48,46,47,34,54,69,44,69,34,62,93,66,53,50,45,53,28,40,39,33,30,42,73,63,75,74,74,74,52,74,71,79,71,78,62,70,70,64,62,62,57,59,66,61,52,70,79,58,68,86,79,64,91,74,79,90,73,82,80,78,72,97,58,86,80,83,78,80,76,79,80,80,82,81,61,78,83,59,58,61,62,56,59,62,67,71,75,116